Protein AF-A0A959CNQ4-F1 (afdb_monomer_lite)

Radius of gyration: 30.73 Å; chains: 1; bounding box: 37×110×76 Å

Secondary structure (DSSP, 8-state):
--------------PPP-GGGSSSSSS------PPP------SEEEEEE--HHHH--TTSTT---TTSTTSTTTIIIIIHHHT-TTTBSTTSSBSSEEEEEE-----STHHHHHTT-SEEEEE--EEE-TTS-EEEEEESS-HHHHHHHHHHHHH-TT-EEEE-GGGGGGGTB---TTS-S---BSS---S-----TT-

Structure (mmCIF, N/CA/C/O backbone):
data_AF-A0A959CNQ4-F1
#
_entry.id   AF-A0A959CNQ4-F1
#
loop_
_atom_site.group_PDB
_atom_site.id
_atom_site.type_symbol
_atom_site.label_atom_id
_atom_site.label_alt_id
_atom_site.label_comp_id
_atom_site.label_asym_id
_atom_site.label_entity_id
_atom_site.label_seq_id
_atom_site.pdbx_PDB_ins_code
_atom_site.Cartn_x
_atom_site.Cartn_y
_atom_site.Cartn_z
_atom_site.occupancy
_atom_site.B_iso_or_equiv
_atom_site.auth_seq_id
_atom_site.auth_comp_id
_atom_site.auth_asym_id
_atom_site.auth_atom_id
_atom_site.pdbx_PDB_model_num
ATOM 1 N N . MET A 1 1 ? -17.912 -94.794 51.802 1.00 40.19 1 MET A N 1
ATOM 2 C CA . MET A 1 1 ? -16.467 -95.048 51.975 1.00 40.19 1 MET A CA 1
ATOM 3 C C . MET A 1 1 ? -15.7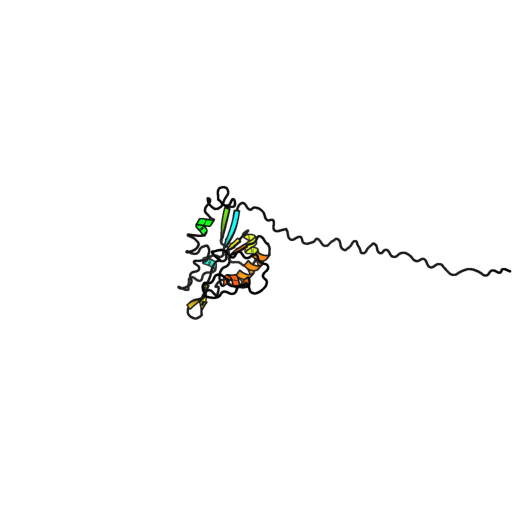36 -93.752 51.674 1.00 40.19 1 MET A C 1
ATOM 5 O O . MET A 1 1 ? -15.826 -93.280 50.552 1.00 40.19 1 MET A O 1
ATOM 9 N N . VAL A 1 2 ? -15.115 -93.155 52.691 1.00 47.69 2 VAL A N 1
ATOM 10 C CA . VAL A 1 2 ? -14.115 -92.071 52.580 1.00 47.69 2 VAL A CA 1
ATOM 11 C C . VAL A 1 2 ? -12.745 -92.750 52.752 1.00 47.69 2 VAL A C 1
ATOM 13 O O . VAL A 1 2 ? -12.687 -93.748 53.476 1.00 47.69 2 VAL A O 1
ATOM 16 N N . PRO A 1 3 ? -11.703 -92.345 52.006 1.00 50.47 3 PRO A N 1
ATOM 17 C CA . PRO A 1 3 ? -10.673 -91.456 52.575 1.00 50.47 3 PRO A CA 1
ATOM 18 C C . PRO A 1 3 ? -10.250 -90.354 51.574 1.00 50.47 3 PRO A C 1
ATOM 20 O O . PRO A 1 3 ? -10.238 -90.575 50.369 1.00 50.47 3 PRO A O 1
ATOM 23 N N . GLU A 1 4 ? -10.098 -89.084 51.954 1.00 47.84 4 GLU A N 1
ATOM 24 C CA . GLU A 1 4 ? -9.004 -88.476 52.741 1.00 47.84 4 GLU A CA 1
ATOM 25 C C . GLU A 1 4 ? -7.592 -88.667 52.154 1.00 47.84 4 GLU A C 1
ATOM 27 O O . GLU A 1 4 ? -6.973 -89.714 52.303 1.00 47.84 4 GLU A O 1
ATOM 32 N N . SER A 1 5 ? -7.083 -87.603 51.520 1.00 53.62 5 SER A N 1
ATOM 33 C CA . SER A 1 5 ? -5.658 -87.280 51.326 1.00 53.62 5 SER A CA 1
ATOM 34 C C . SER A 1 5 ? -5.586 -85.874 50.696 1.00 53.62 5 SER A C 1
ATOM 36 O O . SER A 1 5 ? -5.906 -85.683 49.528 1.00 53.62 5 SER A O 1
ATOM 38 N N . LEU A 1 6 ? -5.534 -84.827 51.524 1.00 42.75 6 LEU A N 1
ATOM 39 C CA . LEU A 1 6 ? -4.313 -84.084 51.882 1.00 42.75 6 LEU A CA 1
ATOM 40 C C . LEU A 1 6 ? -3.838 -83.084 50.809 1.00 42.75 6 LEU A C 1
ATOM 42 O O . LEU A 1 6 ? -2.954 -83.336 50.004 1.00 42.75 6 LEU A O 1
ATOM 46 N N . SER A 1 7 ? -4.458 -81.905 50.882 1.00 47.03 7 SER A N 1
ATOM 47 C CA . SER A 1 7 ? -3.840 -80.589 51.082 1.00 47.03 7 SER A CA 1
ATOM 48 C C . SER A 1 7 ? -2.463 -80.266 50.480 1.00 47.03 7 SER A C 1
ATOM 50 O O . SER A 1 7 ? -1.459 -80.897 50.796 1.00 47.03 7 SER A O 1
ATOM 52 N N . ARG A 1 8 ? -2.443 -79.048 49.909 1.00 45.59 8 ARG A N 1
ATOM 53 C CA . ARG A 1 8 ? -1.332 -78.092 49.701 1.00 45.59 8 ARG A CA 1
ATOM 54 C C . ARG A 1 8 ? -0.776 -78.090 48.282 1.00 45.59 8 ARG A C 1
ATOM 56 O O . ARG A 1 8 ? 0.025 -78.937 47.942 1.00 45.59 8 ARG A O 1
ATOM 63 N N . PHE A 1 9 ? -1.114 -77.055 47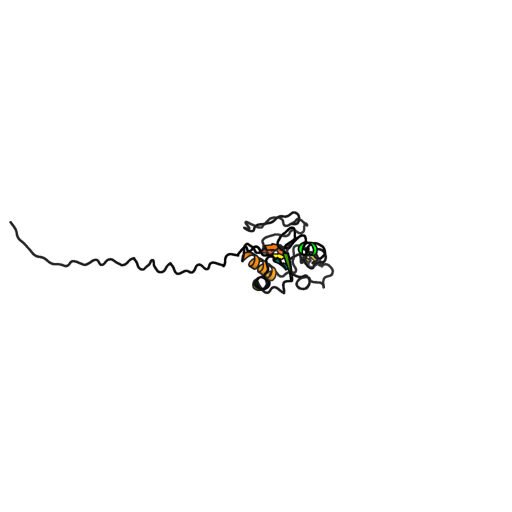.514 1.00 44.97 9 PHE A N 1
ATOM 64 C CA . PHE A 1 9 ? -0.117 -76.090 47.035 1.00 44.97 9 PHE A CA 1
ATOM 65 C C . PHE A 1 9 ? -0.815 -74.805 46.551 1.00 44.97 9 PHE A C 1
ATOM 67 O O . PHE A 1 9 ? -1.350 -74.724 45.455 1.00 44.97 9 PHE A O 1
ATOM 74 N N . LEU A 1 10 ? -0.806 -73.825 47.458 1.00 51.62 10 LEU A N 1
ATOM 75 C CA . LEU A 1 10 ? -0.618 -72.389 47.236 1.00 51.62 10 LEU A CA 1
ATOM 76 C C . LEU A 1 10 ? -1.510 -71.667 46.211 1.00 51.62 10 LEU A C 1
ATOM 78 O O . LEU A 1 10 ? -1.267 -71.647 45.007 1.00 51.62 10 LEU A O 1
ATOM 82 N N . ALA A 1 11 ? -2.458 -70.920 46.781 1.00 48.69 11 ALA A N 1
ATOM 83 C CA . ALA A 1 11 ? -3.008 -69.698 46.221 1.00 48.69 11 ALA A CA 1
ATOM 84 C C . ALA A 1 11 ? -1.880 -68.760 45.753 1.00 48.69 11 ALA A C 1
ATOM 86 O O . ALA A 1 11 ? -0.985 -68.409 46.522 1.00 48.69 11 ALA A O 1
ATOM 87 N N . LYS A 1 12 ? -1.934 -68.355 44.482 1.00 44.31 12 LYS A N 1
ATOM 88 C CA . LYS A 1 12 ? -1.129 -67.263 43.937 1.00 44.31 12 LYS A CA 1
ATOM 89 C C . LYS A 1 12 ? -2.039 -66.054 43.778 1.00 44.31 12 LYS A C 1
ATOM 91 O O . LYS A 1 12 ? -2.824 -65.982 42.833 1.00 44.31 12 LYS A O 1
ATOM 96 N N . ASP A 1 13 ? -1.926 -65.141 44.735 1.00 49.28 13 ASP A N 1
ATOM 97 C CA . ASP A 1 13 ? -2.584 -63.839 44.754 1.00 49.28 13 ASP A CA 1
ATOM 98 C C . ASP A 1 13 ? -2.361 -63.089 43.434 1.00 49.28 13 ASP A C 1
ATOM 100 O O . ASP A 1 13 ? -1.237 -62.725 43.075 1.00 49.28 13 ASP A O 1
ATOM 104 N N . ARG A 1 14 ? -3.449 -62.832 42.703 1.00 54.34 14 ARG A N 1
ATOM 105 C CA . ARG A 1 14 ? -3.466 -61.856 41.610 1.00 54.34 14 ARG A CA 1
ATOM 106 C C . ARG A 1 14 ? -3.680 -60.477 42.225 1.00 54.34 14 ARG A C 1
ATOM 108 O O . ARG A 1 14 ? -4.802 -60.121 42.571 1.00 54.34 14 ARG A O 1
ATOM 115 N N . LYS A 1 15 ? -2.606 -59.697 42.355 1.00 53.94 15 LYS A N 1
ATOM 116 C CA . LYS A 1 15 ? -2.714 -58.262 42.651 1.00 53.94 15 LYS A CA 1
ATOM 117 C C . LYS A 1 15 ? -3.334 -57.542 41.442 1.00 53.94 15 LYS A C 1
ATOM 119 O O . LYS A 1 15 ? -2.872 -57.783 40.324 1.00 53.94 15 LYS A O 1
ATOM 124 N N . PRO A 1 16 ? -4.339 -56.669 41.626 1.00 52.34 16 PRO A N 1
ATOM 125 C CA . PRO A 1 16 ? -4.818 -55.810 40.553 1.00 52.34 16 PRO A CA 1
ATOM 126 C C . PRO A 1 16 ? -3.735 -54.784 40.197 1.00 52.34 16 PRO A C 1
ATOM 128 O O . PRO A 1 16 ? -3.200 -54.088 41.059 1.00 52.34 16 PRO A O 1
ATOM 131 N N . PHE A 1 17 ? -3.392 -54.729 38.912 1.00 52.84 17 PHE A N 1
ATOM 132 C CA . PHE A 1 17 ? -2.542 -53.701 38.319 1.00 52.84 17 PHE A CA 1
ATOM 133 C C . PHE A 1 17 ? -3.260 -52.340 38.419 1.00 52.84 17 PHE A C 1
ATOM 135 O O . PHE A 1 17 ? -4.424 -52.258 38.019 1.00 52.84 17 PHE A O 1
ATOM 142 N N . PRO A 1 18 ? -2.621 -51.267 38.917 1.00 48.91 18 PRO A N 1
ATOM 143 C CA . PRO A 1 18 ? -3.239 -49.950 38.950 1.00 48.91 18 PRO A CA 1
ATOM 144 C C . PRO A 1 18 ? -3.170 -49.337 37.546 1.00 48.91 18 PRO A C 1
ATOM 146 O O . PRO A 1 18 ? -2.177 -48.727 37.164 1.00 48.91 18 PRO A O 1
ATOM 149 N N . PHE A 1 19 ? -4.236 -49.500 36.762 1.00 49.91 19 PHE A N 1
ATOM 150 C CA . PHE A 1 19 ? -4.387 -48.858 35.447 1.00 49.91 19 PHE A CA 1
ATOM 151 C C . PHE A 1 19 ? -4.742 -47.357 35.554 1.00 49.91 19 PHE A C 1
ATOM 153 O O . PHE A 1 19 ? -4.954 -46.677 34.556 1.00 49.91 19 PHE A O 1
ATOM 160 N N . THR A 1 20 ? -4.796 -46.816 36.773 1.00 52.53 20 THR A N 1
ATOM 161 C CA . THR A 1 20 ? -5.335 -45.482 37.080 1.00 52.53 20 THR A CA 1
ATOM 162 C C . THR A 1 20 ? -4.289 -44.358 37.094 1.00 52.53 20 THR A C 1
ATOM 164 O O . THR A 1 20 ? -4.623 -43.239 37.462 1.00 52.53 20 THR A O 1
ATOM 167 N N . LEU A 1 21 ? -3.030 -44.618 36.711 1.00 49.06 21 LEU A N 1
ATOM 168 C CA . LEU A 1 21 ? -1.958 -43.602 36.734 1.00 49.06 21 LEU A CA 1
ATOM 169 C C . LEU A 1 21 ? -1.541 -43.084 35.342 1.00 49.06 21 LEU A C 1
ATOM 171 O O . LEU A 1 21 ? -0.749 -42.152 35.258 1.00 49.06 21 LEU A O 1
ATOM 175 N N . LEU A 1 22 ? -2.081 -43.629 34.245 1.00 48.09 22 LEU A N 1
ATOM 176 C CA . LEU A 1 22 ? -1.745 -43.166 32.886 1.00 48.09 22 LEU A CA 1
ATOM 177 C C . LEU A 1 22 ? -2.682 -42.056 32.359 1.00 48.09 22 LEU A C 1
ATOM 179 O O . LEU A 1 22 ? -2.408 -41.460 31.326 1.00 48.09 22 LEU A O 1
ATOM 183 N N . LEU A 1 23 ? -3.769 -41.745 33.074 1.00 49.47 23 LEU A N 1
ATOM 184 C CA . LEU A 1 23 ? -4.758 -40.726 32.682 1.00 49.47 23 LEU A CA 1
ATOM 185 C C . LEU A 1 23 ? -4.478 -39.322 33.250 1.00 49.47 23 LEU A C 1
ATOM 187 O O . LEU A 1 23 ? -5.170 -38.376 32.897 1.00 49.47 23 LEU A O 1
ATOM 191 N N . LEU A 1 24 ? -3.453 -39.166 34.095 1.00 49.78 24 LEU A N 1
ATOM 192 C CA . LEU A 1 24 ? -3.117 -37.891 34.750 1.00 49.78 24 LEU A CA 1
ATOM 193 C C . LEU A 1 24 ? -1.992 -37.096 34.063 1.00 49.78 24 LEU A C 1
ATOM 195 O O . LEU A 1 24 ? -1.686 -35.992 34.497 1.00 49.78 24 LEU A O 1
ATOM 199 N N . LEU A 1 25 ? -1.398 -37.615 32.983 1.00 49.47 25 LEU A N 1
ATOM 200 C CA . LEU A 1 25 ? -0.285 -36.964 32.268 1.00 49.47 25 LEU A CA 1
ATOM 201 C C . LEU A 1 25 ? -0.669 -36.331 30.920 1.00 49.47 25 LEU A C 1
ATOM 203 O O . LEU A 1 25 ? 0.175 -35.709 30.288 1.00 49.47 25 LEU A O 1
ATOM 207 N N . ALA A 1 26 ? -1.934 -36.426 30.498 1.00 50.03 26 ALA A N 1
ATOM 208 C CA . ALA A 1 26 ? -2.417 -35.801 29.260 1.00 50.03 26 ALA A CA 1
ATOM 209 C C . ALA A 1 26 ? -3.036 -34.399 29.461 1.00 50.03 26 ALA A C 1
ATOM 211 O O . ALA A 1 26 ? -3.458 -33.776 28.494 1.00 50.03 26 ALA A O 1
ATOM 212 N N . ALA A 1 27 ? -3.094 -33.888 30.698 1.00 51.44 27 ALA A N 1
ATOM 213 C CA . ALA A 1 27 ? -3.789 -32.638 31.035 1.00 51.44 27 ALA A CA 1
ATOM 214 C C . ALA A 1 27 ? -2.875 -31.397 31.133 1.00 51.44 27 ALA A C 1
ATOM 216 O O . ALA A 1 27 ? -3.316 -30.355 31.605 1.00 51.44 27 ALA A O 1
ATOM 217 N N . ALA A 1 28 ? -1.609 -31.495 30.717 1.00 49.00 28 ALA A N 1
ATOM 218 C CA . ALA A 1 28 ? -0.630 -30.413 30.854 1.00 49.00 28 ALA A CA 1
ATOM 219 C C . ALA A 1 28 ? -0.008 -29.985 29.517 1.00 49.00 28 ALA A C 1
ATOM 221 O O . ALA A 1 28 ? 1.144 -29.564 29.477 1.00 49.00 28 ALA A O 1
ATOM 222 N N . PHE A 1 29 ? -0.767 -30.067 28.424 1.00 54.81 29 PHE A N 1
ATOM 223 C CA . PHE A 1 29 ? -0.500 -29.182 27.299 1.00 54.81 29 PHE A CA 1
ATOM 224 C C . PHE A 1 29 ? -1.258 -27.889 27.591 1.00 54.81 29 PHE A C 1
ATOM 226 O O . PHE A 1 29 ? -2.485 -27.890 27.461 1.00 54.81 29 PHE A O 1
ATOM 233 N N . PRO A 1 30 ? -0.598 -26.796 28.024 1.00 45.31 30 PRO A N 1
ATOM 234 C CA . PRO A 1 30 ? -1.186 -25.497 27.779 1.00 45.31 30 PRO A CA 1
ATOM 235 C C . PRO A 1 30 ? -1.354 -25.442 26.264 1.00 45.31 30 PRO A C 1
ATOM 237 O O . PRO A 1 30 ? -0.374 -25.417 25.520 1.00 45.31 30 PRO A O 1
ATOM 240 N N . GLY A 1 31 ? -2.602 -25.534 25.805 1.00 44.25 31 GLY A N 1
ATOM 241 C CA . GLY A 1 31 ? -2.924 -25.071 24.473 1.00 44.25 31 GLY A CA 1
ATOM 242 C C . GLY A 1 31 ? -2.335 -23.675 24.400 1.00 44.25 31 GLY A C 1
ATOM 243 O O . GLY A 1 31 ? -2.671 -22.824 25.224 1.00 44.25 31 GLY A O 1
ATOM 244 N N . MET A 1 32 ? -1.386 -23.480 23.491 1.00 41.59 32 MET A N 1
ATOM 245 C CA . MET A 1 32 ? -1.032 -22.149 23.043 1.00 41.59 32 MET A CA 1
ATOM 246 C C . MET A 1 32 ? -2.310 -21.611 22.406 1.00 41.59 32 MET A C 1
ATOM 248 O O . MET A 1 32 ? -2.550 -21.799 21.219 1.00 41.59 32 MET A O 1
ATOM 252 N N . SER A 1 33 ? -3.196 -21.050 23.228 1.00 41.00 33 SER A N 1
ATOM 253 C CA . SER A 1 33 ? -4.176 -20.103 22.747 1.00 41.00 33 SER A CA 1
ATOM 254 C C . SER A 1 33 ? -3.316 -18.975 22.213 1.00 41.00 33 SER A C 1
ATOM 256 O O . SER A 1 33 ? -2.746 -18.218 22.995 1.00 41.00 33 SER A O 1
ATOM 258 N N . GLN A 1 34 ? -3.149 -18.924 20.892 1.00 42.59 34 GLN A N 1
ATOM 259 C CA . GLN A 1 34 ? -2.890 -17.651 20.235 1.00 42.59 34 GLN A CA 1
ATOM 260 C C . GLN A 1 34 ? -3.914 -16.686 20.839 1.00 42.59 34 GLN A C 1
ATOM 262 O O . GLN A 1 34 ? -5.080 -17.074 21.006 1.00 42.59 34 GLN A O 1
ATOM 267 N N . GLU A 1 35 ? -3.467 -15.526 21.329 1.00 50.16 35 GLU A N 1
ATOM 268 C CA . GLU A 1 35 ? -4.425 -14.525 21.784 1.00 50.16 35 GLU A CA 1
ATOM 269 C C . GLU A 1 35 ? -5.426 -14.346 20.644 1.00 50.16 35 GLU A C 1
ATOM 271 O O . GLU A 1 35 ? -4.996 -14.152 19.503 1.00 50.16 35 GLU A O 1
ATOM 276 N N . PRO A 1 36 ? -6.732 -14.552 20.893 1.00 54.88 36 PRO A N 1
ATOM 277 C CA . PRO A 1 36 ? -7.709 -14.357 19.847 1.00 54.88 36 PRO A CA 1
ATOM 278 C C . PRO A 1 36 ? -7.531 -12.918 19.401 1.00 54.88 36 PRO A C 1
ATOM 280 O O . PRO A 1 36 ? -7.615 -12.027 20.241 1.00 54.88 36 PRO A O 1
ATOM 283 N N . CYS A 1 37 ? -7.224 -12.737 18.118 1.00 58.06 37 CYS A N 1
ATOM 284 C CA . CYS A 1 37 ? -7.328 -11.482 17.395 1.00 58.06 37 CYS A CA 1
ATOM 285 C C . CYS A 1 37 ? -8.541 -10.716 17.899 1.00 58.06 37 CYS A C 1
ATOM 287 O O . CYS A 1 37 ? -9.675 -11.016 17.518 1.00 58.06 37 CYS A O 1
ATOM 289 N N . ASP A 1 38 ? -8.320 -9.832 18.865 1.00 50.72 38 ASP A N 1
ATOM 290 C CA . ASP A 1 38 ? -9.412 -9.204 19.573 1.00 50.72 38 ASP A CA 1
ATOM 291 C C . ASP A 1 38 ? -9.946 -8.177 18.590 1.00 50.72 38 ASP A C 1
ATOM 293 O O . ASP A 1 38 ? -9.294 -7.168 18.324 1.00 50.72 38 ASP A O 1
ATOM 297 N N . CYS A 1 39 ? -11.086 -8.485 17.968 1.00 50.69 39 CYS A N 1
ATOM 298 C CA . CYS A 1 39 ? -11.800 -7.583 17.075 1.00 50.69 39 CYS A CA 1
ATOM 299 C C . CYS A 1 39 ? -12.341 -6.412 17.904 1.00 50.69 39 CYS A C 1
ATOM 301 O O . CYS A 1 39 ? -13.548 -6.273 18.128 1.00 50.69 39 CYS A O 1
ATOM 303 N N . GLN A 1 40 ? -11.443 -5.583 18.423 1.00 55.75 40 GLN A N 1
ATOM 304 C CA . GLN A 1 40 ? -11.793 -4.377 19.129 1.00 55.75 40 GLN A CA 1
ATOM 305 C C . GLN A 1 40 ? -12.383 -3.421 18.101 1.00 55.75 40 GLN A C 1
ATOM 307 O O . GLN A 1 40 ? -11.855 -3.239 17.005 1.00 55.75 40 GLN A O 1
ATOM 312 N N . ARG A 1 41 ? -13.505 -2.786 18.452 1.00 59.47 41 ARG A N 1
ATOM 313 C CA . ARG A 1 41 ? -13.941 -1.589 17.731 1.00 59.47 41 ARG A CA 1
ATOM 314 C C . ARG A 1 41 ? -12.915 -0.503 18.013 1.00 59.47 41 ARG A C 1
ATOM 316 O O . ARG A 1 41 ? -13.063 0.244 18.976 1.00 59.47 41 ARG A O 1
ATOM 323 N N . GLN A 1 42 ? -11.868 -0.459 17.206 1.00 65.12 42 GLN A N 1
ATOM 324 C CA . GLN A 1 42 ? -10.880 0.596 17.275 1.00 65.12 42 GLN A CA 1
ATOM 325 C C . GLN A 1 42 ? -11.560 1.923 16.937 1.00 65.12 42 GLN A C 1
ATOM 327 O O . GLN A 1 42 ? -12.284 2.050 15.946 1.00 65.12 42 GLN A O 1
ATOM 332 N N . GLU A 1 43 ? -11.334 2.924 17.784 1.00 82.50 43 GLU A N 1
ATOM 333 C CA . GLU A 1 43 ? -11.769 4.294 17.506 1.00 82.50 43 GLU A CA 1
ATOM 334 C C . GLU A 1 43 ? -10.969 4.908 16.348 1.00 82.50 43 GLU A C 1
ATOM 336 O O . GLU A 1 43 ? -11.433 5.862 15.722 1.00 82.50 43 GLU A O 1
ATOM 341 N N . VAL A 1 44 ? -9.787 4.355 16.045 1.00 90.31 44 VAL A N 1
ATOM 342 C CA . VAL A 1 44 ? -8.891 4.779 14.966 1.00 90.31 44 VAL A CA 1
ATOM 343 C C . VAL A 1 44 ? -8.307 3.551 14.276 1.00 90.31 44 VAL A C 1
ATOM 345 O O . VAL A 1 44 ? -7.731 2.707 14.946 1.00 90.31 44 VAL A O 1
ATOM 348 N N . ILE A 1 45 ? -8.427 3.496 12.952 1.00 92.38 45 ILE A N 1
ATOM 349 C CA . ILE A 1 45 ? -7.792 2.493 12.094 1.00 92.38 45 ILE A CA 1
ATOM 350 C C . ILE A 1 45 ? -6.430 3.026 11.647 1.00 92.38 45 ILE A C 1
ATOM 352 O O . ILE A 1 45 ? -6.344 4.101 11.046 1.00 92.38 45 ILE A O 1
ATOM 356 N N . ASN A 1 46 ? -5.374 2.264 11.893 1.00 95.25 46 ASN A N 1
ATOM 357 C CA . ASN A 1 46 ? -4.017 2.535 11.454 1.00 95.25 46 ASN A CA 1
ATOM 358 C C . ASN A 1 46 ? -3.771 1.920 10.072 1.00 95.25 46 ASN A C 1
ATOM 360 O O . ASN A 1 46 ? -3.491 0.729 9.927 1.00 95.25 46 ASN A O 1
ATOM 364 N N . LEU A 1 47 ? -3.847 2.760 9.042 1.00 96.94 47 LEU A N 1
ATOM 365 C CA . LEU A 1 47 ? -3.493 2.400 7.675 1.00 96.94 47 LEU A CA 1
ATOM 366 C C . LEU A 1 47 ? -2.009 2.698 7.453 1.00 96.94 47 LEU A C 1
ATOM 368 O O . LEU A 1 47 ? -1.583 3.840 7.257 1.00 96.94 47 LEU A O 1
ATOM 372 N N . CYS A 1 48 ? -1.218 1.642 7.506 1.00 98.12 48 CYS A N 1
ATOM 373 C CA . CYS A 1 48 ? 0.196 1.650 7.203 1.00 98.12 48 CYS A CA 1
ATOM 374 C C . CYS A 1 48 ? 0.435 1.562 5.693 1.00 98.12 48 CYS A C 1
ATOM 376 O O . CYS A 1 48 ? -0.309 0.874 5.003 1.00 98.12 48 CYS A O 1
ATOM 378 N N . TYR A 1 49 ? 1.463 2.219 5.155 1.00 97.56 49 TYR A N 1
ATOM 379 C CA . TYR A 1 49 ? 1.733 2.171 3.712 1.00 97.56 49 TYR A CA 1
ATOM 380 C C . TYR A 1 49 ? 3.219 2.139 3.355 1.00 97.56 49 TYR A C 1
ATOM 382 O O . TYR A 1 49 ? 4.052 2.700 4.076 1.00 97.56 49 TYR A O 1
ATOM 390 N N . LEU A 1 50 ? 3.542 1.502 2.224 1.00 96.56 50 LEU A N 1
ATOM 391 C CA . LEU A 1 50 ? 4.859 1.617 1.598 1.00 96.56 50 LEU A CA 1
ATOM 392 C C . LEU A 1 50 ? 4.966 2.976 0.902 1.00 96.56 50 LEU A C 1
ATOM 394 O O . LEU A 1 50 ? 4.074 3.379 0.162 1.00 96.56 50 LEU A O 1
ATOM 398 N N . SER A 1 51 ? 6.061 3.685 1.156 1.00 94.06 51 SER A N 1
ATOM 399 C CA . SER A 1 51 ? 6.276 5.034 0.630 1.00 94.06 51 SER A CA 1
ATOM 400 C C . SER A 1 51 ? 7.072 5.027 -0.664 1.00 94.06 51 SER A C 1
ATOM 402 O O . SER A 1 51 ? 8.040 4.270 -0.784 1.00 94.06 51 SER A O 1
ATOM 404 N N . ILE A 1 52 ? 6.729 5.945 -1.571 1.00 92.31 52 ILE A N 1
ATOM 405 C CA . ILE A 1 52 ? 7.507 6.199 -2.790 1.00 92.31 52 ILE A CA 1
ATOM 406 C C . ILE A 1 52 ? 8.986 6.482 -2.501 1.00 92.31 52 ILE A C 1
ATOM 408 O O . ILE A 1 52 ? 9.835 5.980 -3.221 1.00 92.31 52 ILE A O 1
ATOM 412 N N . GLU A 1 53 ? 9.316 7.165 -1.400 1.00 90.75 53 GLU A N 1
ATOM 413 C CA . GLU A 1 53 ? 10.711 7.494 -1.043 1.00 90.75 53 GLU A CA 1
ATOM 414 C C . GLU A 1 53 ? 11.580 6.243 -0.831 1.00 90.75 53 GLU A C 1
ATOM 416 O O . GLU A 1 53 ? 12.788 6.275 -1.040 1.00 90.75 53 GLU A O 1
ATOM 421 N N . ASN A 1 54 ? 10.974 5.140 -0.385 1.00 90.38 54 ASN A N 1
ATOM 422 C CA . ASN A 1 54 ? 11.709 3.932 -0.014 1.00 90.38 54 ASN A CA 1
ATOM 423 C C . ASN A 1 54 ? 11.777 2.899 -1.145 1.00 90.38 54 ASN A C 1
ATOM 425 O O . ASN A 1 54 ? 12.667 2.051 -1.129 1.00 90.38 54 ASN A O 1
ATOM 429 N N . TYR A 1 55 ? 10.808 2.918 -2.064 1.00 89.81 55 TYR A N 1
ATOM 430 C CA . TYR A 1 55 ? 10.579 1.817 -3.007 1.00 89.81 55 TYR A CA 1
ATOM 431 C C . TYR A 1 55 ? 10.322 2.269 -4.450 1.00 89.81 55 TYR A C 1
ATOM 433 O O . TYR A 1 55 ? 10.146 1.419 -5.320 1.00 89.81 55 TYR A O 1
ATOM 441 N N . CYS A 1 56 ? 10.297 3.576 -4.719 1.00 87.81 56 CYS A N 1
ATOM 442 C CA . CYS A 1 56 ? 10.254 4.100 -6.078 1.00 87.81 56 CYS A CA 1
ATOM 443 C C . CYS A 1 56 ? 11.665 4.481 -6.534 1.00 87.81 56 CYS A C 1
ATOM 445 O O . CYS A 1 56 ? 12.389 5.165 -5.812 1.00 87.81 56 CYS A O 1
ATOM 447 N N . ASP A 1 57 ? 12.051 4.049 -7.732 1.00 75.12 57 ASP A N 1
ATOM 448 C CA . ASP A 1 57 ? 13.300 4.470 -8.363 1.00 75.12 57 ASP A CA 1
ATOM 449 C C . ASP A 1 57 ? 13.063 5.765 -9.161 1.00 75.12 57 ASP A C 1
ATOM 451 O O . ASP A 1 57 ? 12.512 5.740 -10.264 1.00 75.12 57 ASP A O 1
ATOM 455 N N . GLU A 1 58 ? 13.439 6.910 -8.580 1.00 65.81 58 GLU A N 1
ATOM 456 C CA . GLU A 1 58 ? 13.298 8.230 -9.216 1.00 65.81 58 GLU A CA 1
ATOM 457 C C . GLU A 1 58 ? 14.318 8.477 -10.344 1.00 65.81 58 GLU A C 1
ATOM 459 O O . GLU A 1 58 ? 14.128 9.391 -11.152 1.00 65.81 58 GLU A O 1
ATOM 464 N N . ASP A 1 59 ? 15.386 7.673 -10.445 1.00 61.66 59 ASP A N 1
ATOM 465 C CA . ASP A 1 59 ? 16.446 7.872 -11.447 1.00 61.66 59 ASP A CA 1
ATOM 466 C C . ASP A 1 59 ? 16.008 7.454 -12.860 1.00 61.66 59 ASP A C 1
ATOM 468 O O . ASP A 1 59 ? 16.693 7.706 -13.861 1.00 61.66 59 ASP A O 1
ATOM 472 N N . LEU A 1 60 ? 14.832 6.847 -12.971 1.00 59.34 60 LEU A N 1
ATOM 473 C CA . LEU A 1 60 ? 14.297 6.319 -14.205 1.00 59.34 60 LEU A CA 1
ATOM 474 C C . LEU A 1 60 ? 13.027 7.103 -14.573 1.00 59.34 60 LEU A C 1
ATOM 476 O O . LEU A 1 60 ? 11.935 6.868 -14.066 1.00 59.34 60 LEU A O 1
ATOM 480 N N . LEU A 1 61 ? 13.206 8.050 -15.503 1.00 51.75 61 LEU A N 1
ATOM 481 C CA . LEU A 1 61 ? 12.264 9.079 -15.996 1.00 51.75 61 LEU A CA 1
ATOM 482 C C . LEU A 1 61 ? 10.874 8.589 -16.476 1.00 51.75 61 LEU A C 1
ATOM 484 O O . LEU A 1 61 ? 10.087 9.387 -16.988 1.00 51.75 61 LEU A O 1
ATOM 488 N N . THR A 1 62 ? 10.580 7.296 -16.374 1.00 56.38 62 THR A N 1
ATOM 489 C CA . THR A 1 62 ? 9.367 6.632 -16.863 1.00 56.38 62 THR A CA 1
ATOM 490 C C . THR A 1 62 ? 8.573 5.900 -15.780 1.00 56.38 62 THR A C 1
ATOM 492 O O . THR A 1 62 ? 7.456 5.468 -16.077 1.00 56.38 62 THR A O 1
ATOM 495 N N . PHE A 1 63 ? 9.071 5.784 -14.541 1.00 64.06 63 PHE A N 1
ATOM 496 C CA . PHE A 1 63 ? 8.296 5.164 -13.463 1.00 64.06 63 PHE A CA 1
ATOM 497 C C . PHE A 1 63 ? 7.574 6.180 -12.632 1.00 64.06 63 PHE A C 1
ATOM 499 O O . PHE A 1 63 ? 8.140 7.128 -12.102 1.00 64.06 63 PHE A O 1
ATOM 506 N N . ASN A 1 64 ? 6.287 5.936 -12.505 1.00 73.75 64 ASN A N 1
ATOM 507 C CA . ASN A 1 64 ? 5.402 6.799 -11.786 1.00 73.75 64 ASN A CA 1
ATOM 508 C C . ASN A 1 64 ? 4.695 5.932 -10.740 1.00 73.75 64 ASN A C 1
ATOM 510 O O . ASN A 1 64 ? 3.632 5.370 -10.990 1.00 73.75 64 ASN A O 1
ATOM 514 N N . CYS A 1 65 ? 5.282 5.833 -9.542 1.00 88.06 65 CYS A N 1
ATOM 515 C CA . CYS A 1 65 ? 4.654 5.214 -8.362 1.00 88.06 65 CYS A CA 1
ATOM 516 C C . CYS A 1 65 ? 3.500 6.082 -7.810 1.00 88.06 65 CYS A C 1
ATOM 518 O O . CYS A 1 65 ? 3.266 6.188 -6.611 1.00 88.06 65 CYS A O 1
ATOM 520 N N . GLU A 1 66 ? 2.774 6.756 -8.703 1.00 87.88 66 GLU A N 1
ATOM 521 C CA . GLU A 1 66 ? 1.760 7.772 -8.419 1.00 87.88 66 GLU A CA 1
ATOM 522 C C . GLU A 1 66 ? 0.503 7.172 -7.778 1.00 87.88 66 GLU A C 1
ATOM 524 O O . GLU A 1 66 ? -0.289 7.897 -7.171 1.00 87.88 66 GLU A O 1
ATOM 529 N N . TYR A 1 67 ? 0.334 5.851 -7.912 1.00 88.81 67 TYR A N 1
ATOM 530 C CA . TYR A 1 67 ? -0.728 5.064 -7.289 1.00 88.81 67 TYR A CA 1
ATOM 531 C C . TYR A 1 67 ? -0.348 4.497 -5.908 1.00 88.81 67 TYR A C 1
ATOM 533 O O . TYR A 1 67 ? -1.166 3.826 -5.279 1.00 88.81 67 TYR A O 1
ATOM 541 N N . SER A 1 68 ? 0.847 4.799 -5.393 1.00 91.81 68 SER A N 1
ATOM 542 C CA . SER A 1 68 ? 1.158 4.645 -3.966 1.00 91.81 68 SER A CA 1
ATOM 543 C C . SER A 1 68 ? 0.450 5.723 -3.145 1.00 91.81 68 SER A C 1
ATOM 545 O O . SER A 1 68 ? 0.052 6.756 -3.681 1.00 91.81 68 SER A O 1
ATOM 547 N N . LEU A 1 69 ? 0.249 5.494 -1.844 1.00 94.00 69 LEU A N 1
ATOM 548 C CA . LEU A 1 69 ? -0.618 6.356 -1.027 1.00 94.00 69 LEU A CA 1
ATOM 549 C C . LEU A 1 69 ? -0.103 7.805 -0.920 1.00 94.00 69 LEU A C 1
ATOM 551 O O . LEU A 1 69 ? -0.897 8.741 -0.854 1.00 94.00 69 LEU A O 1
ATOM 555 N N . ASP A 1 70 ? 1.217 7.980 -0.937 1.00 94.12 70 ASP A N 1
ATOM 556 C CA . ASP A 1 70 ? 1.924 9.263 -0.993 1.00 94.12 70 ASP A CA 1
ATOM 557 C C . ASP A 1 70 ? 2.282 9.712 -2.424 1.00 94.12 70 ASP A C 1
ATOM 559 O O . ASP A 1 70 ? 2.943 10.735 -2.600 1.00 94.12 70 ASP A O 1
ATOM 563 N N . GLY A 1 71 ? 1.809 8.989 -3.441 1.00 91.31 71 GLY A N 1
ATOM 564 C CA . GLY A 1 71 ? 1.908 9.354 -4.851 1.00 91.31 71 GLY A CA 1
ATOM 565 C C . GLY A 1 71 ? 0.902 10.435 -5.258 1.00 91.31 71 GLY A C 1
ATOM 566 O O . GLY A 1 71 ? -0.127 10.655 -4.611 1.00 91.31 71 GLY A O 1
ATOM 567 N N . GLY A 1 72 ? 1.174 11.127 -6.362 1.00 88.69 72 GLY A N 1
ATOM 568 C CA . GLY A 1 72 ? 0.416 12.287 -6.828 1.00 88.69 72 GLY A CA 1
ATOM 569 C C . GLY A 1 72 ? -0.991 11.988 -7.348 1.00 88.69 72 GLY A C 1
ATOM 570 O O . GLY A 1 72 ? -1.782 12.925 -7.466 1.00 88.69 72 GLY A O 1
ATOM 571 N N . PHE A 1 73 ? -1.360 10.728 -7.607 1.00 87.81 73 PHE A N 1
ATOM 572 C CA . PHE A 1 73 ? -2.749 10.367 -7.930 1.00 87.81 73 PHE A CA 1
ATOM 573 C C . PHE A 1 73 ? -3.573 9.989 -6.695 1.00 87.81 73 PHE A C 1
ATOM 575 O O . PHE A 1 73 ? -4.768 10.292 -6.655 1.00 87.81 73 PHE A O 1
ATOM 582 N N . MET A 1 74 ? -2.966 9.381 -5.670 1.00 91.56 74 MET A N 1
ATOM 583 C CA . MET A 1 74 ? -3.692 8.987 -4.453 1.00 91.56 74 MET A CA 1
ATOM 584 C C . MET A 1 74 ? -3.723 10.080 -3.385 1.00 91.56 74 MET A C 1
ATOM 586 O O . MET A 1 74 ? -4.766 10.271 -2.751 1.00 91.56 74 MET A O 1
ATOM 590 N N . ALA A 1 75 ? -2.630 10.823 -3.196 1.00 92.88 75 ALA A N 1
ATOM 591 C CA . ALA A 1 75 ? -2.518 11.832 -2.145 1.00 92.88 75 ALA A CA 1
ATOM 592 C C . ALA A 1 75 ? -3.592 12.943 -2.232 1.00 92.88 75 ALA A C 1
ATOM 594 O O . ALA A 1 75 ? -4.290 13.166 -1.241 1.00 92.88 75 ALA A O 1
ATOM 595 N N . PRO A 1 76 ? -3.836 13.604 -3.383 1.00 89.69 76 PRO A N 1
ATOM 596 C CA . PRO A 1 76 ? -4.860 14.653 -3.473 1.00 89.69 76 PRO A CA 1
ATOM 597 C C . PRO A 1 76 ? -6.298 14.110 -3.578 1.00 89.69 76 PRO A C 1
ATOM 599 O O . PRO A 1 76 ? -7.235 14.877 -3.778 1.00 89.69 76 PRO A O 1
ATOM 602 N N . GLY A 1 77 ? -6.498 12.789 -3.516 1.00 88.50 77 GLY A N 1
ATOM 603 C CA . GLY A 1 77 ? -7.802 12.161 -3.717 1.00 88.50 77 GLY A CA 1
ATOM 604 C C . GLY A 1 77 ? -8.182 11.230 -2.576 1.00 88.50 77 GLY A C 1
ATOM 605 O O . GLY A 1 77 ? -9.027 11.554 -1.741 1.00 88.50 77 GLY A O 1
ATOM 606 N N . LEU A 1 78 ? -7.592 10.037 -2.569 1.00 90.88 78 LEU A N 1
ATOM 607 C CA . LEU A 1 78 ? -7.895 9.001 -1.587 1.00 90.88 78 LEU A CA 1
ATOM 608 C C . LEU A 1 78 ? -7.492 9.435 -0.173 1.00 90.88 78 LEU A C 1
ATOM 610 O O . LEU A 1 78 ? -8.309 9.331 0.740 1.00 90.88 78 LEU A O 1
ATOM 614 N N . VAL A 1 79 ? -6.283 9.973 0.006 1.00 94.62 79 VAL A N 1
ATOM 615 C CA . VAL A 1 79 ? -5.790 10.387 1.331 1.00 94.62 79 VAL A CA 1
ATOM 616 C C . VAL A 1 79 ? -6.660 11.487 1.935 1.00 94.62 79 VAL A C 1
ATOM 618 O O . VAL A 1 79 ? -7.077 11.365 3.085 1.00 94.62 79 VAL A O 1
ATOM 621 N N . GLU A 1 80 ? -7.022 12.514 1.164 1.00 92.62 80 GLU A N 1
ATOM 622 C CA . GLU A 1 80 ? -7.922 13.570 1.647 1.00 92.62 80 GLU A CA 1
ATOM 623 C C . GLU A 1 80 ? -9.292 13.024 2.065 1.00 92.62 80 GLU A C 1
ATOM 625 O O . GLU A 1 80 ? -9.857 13.459 3.069 1.00 92.62 80 GLU A O 1
ATOM 630 N N . LYS A 1 81 ? -9.831 12.042 1.329 1.00 92.06 81 LYS A N 1
ATOM 631 C CA . LYS A 1 81 ? -11.106 11.396 1.676 1.00 92.06 81 LYS A CA 1
ATOM 632 C C . LYS A 1 81 ? -11.016 10.581 2.960 1.00 92.06 81 LYS A C 1
ATOM 634 O O . LYS A 1 81 ? -11.959 10.647 3.751 1.00 92.06 81 LYS A O 1
ATOM 639 N N . LEU A 1 82 ? -9.928 9.830 3.145 1.00 93.88 82 LEU A N 1
ATOM 640 C CA . LEU A 1 82 ? -9.675 9.012 4.335 1.00 93.88 82 LEU A CA 1
ATOM 641 C C . LEU A 1 82 ? -9.468 9.878 5.583 1.00 93.88 82 LEU A C 1
ATOM 643 O O . LEU A 1 82 ? -9.977 9.553 6.650 1.00 93.88 82 LEU A O 1
ATOM 647 N N . LEU A 1 83 ? -8.778 11.011 5.442 1.00 94.44 83 LEU A N 1
ATOM 648 C CA . LEU A 1 83 ? -8.496 11.936 6.544 1.00 94.44 83 LEU A CA 1
ATOM 649 C C . LEU A 1 83 ? -9.618 12.956 6.799 1.00 94.44 83 LEU A C 1
ATOM 651 O O . LEU A 1 83 ? -9.515 13.793 7.700 1.00 94.44 83 LEU A O 1
ATOM 655 N N . ASN A 1 84 ? -10.703 12.909 6.026 1.00 93.12 84 ASN A N 1
ATOM 656 C CA . ASN A 1 84 ? -11.832 13.804 6.217 1.00 93.12 84 ASN A CA 1
ATOM 657 C C . ASN A 1 84 ? -12.661 13.384 7.442 1.00 93.12 84 ASN A C 1
ATOM 659 O O . ASN A 1 84 ? -13.372 12.381 7.407 1.00 93.12 84 ASN A O 1
ATOM 663 N N . GLY A 1 85 ? -12.654 14.227 8.480 1.00 92.06 85 GLY A N 1
ATOM 664 C CA . GLY A 1 85 ? -13.410 14.025 9.723 1.00 92.06 85 GLY A CA 1
ATOM 665 C C . GLY A 1 85 ? -14.936 13.904 9.572 1.00 92.06 85 GLY A C 1
ATOM 666 O O . GLY A 1 85 ? -15.608 13.453 10.494 1.00 92.06 85 GLY A O 1
ATOM 667 N N . GLN A 1 86 ? -15.497 14.321 8.430 1.00 92.19 86 GLN A N 1
ATOM 668 C CA . GLN A 1 86 ? -16.917 14.135 8.096 1.00 92.19 86 GLN A CA 1
ATOM 669 C C . GLN A 1 86 ? -17.202 12.738 7.524 1.00 92.19 86 GLN A C 1
ATOM 671 O O . GLN A 1 86 ? -18.332 12.262 7.597 1.00 92.19 86 GLN A O 1
ATOM 676 N N . ASN A 1 87 ? -16.192 12.067 6.967 1.00 86.88 87 ASN A N 1
ATOM 677 C CA . ASN A 1 87 ? -16.305 10.687 6.499 1.00 86.88 87 ASN A CA 1
ATOM 678 C C . ASN A 1 87 ? -15.928 9.701 7.609 1.00 86.88 87 ASN A C 1
ATOM 680 O O . ASN A 1 87 ? -16.651 8.731 7.807 1.00 86.88 87 ASN A O 1
ATOM 684 N N . PHE A 1 88 ? -14.842 9.975 8.339 1.00 92.12 88 PHE A N 1
ATOM 685 C CA . PHE A 1 88 ? -14.247 9.080 9.335 1.00 92.12 88 PHE A CA 1
ATOM 686 C C . PHE A 1 88 ? -13.989 9.820 10.655 1.00 92.12 88 PHE A C 1
ATOM 688 O O . PHE A 1 88 ? -13.381 10.888 10.664 1.00 92.12 88 PHE A O 1
ATOM 695 N N . GLY A 1 89 ? -14.423 9.254 11.779 1.00 87.69 89 GLY A N 1
ATOM 696 C CA . GLY A 1 89 ? -14.208 9.775 13.132 1.00 87.69 89 GLY A CA 1
ATOM 697 C C . GLY A 1 89 ? -15.504 9.869 13.937 1.00 87.69 89 GLY A C 1
ATOM 698 O O . GLY A 1 89 ? -16.580 9.541 13.451 1.00 87.69 89 GLY A O 1
ATOM 699 N N . GLN A 1 90 ? -15.433 10.370 15.174 1.00 87.69 90 GLN A N 1
ATOM 700 C CA . GLN A 1 90 ? -16.577 10.376 16.107 1.00 87.69 90 GLN A CA 1
ATOM 701 C C . GLN A 1 90 ? -17.849 11.057 15.567 1.00 87.69 90 GLN A C 1
ATOM 703 O O . GLN A 1 90 ? -18.952 10.704 15.975 1.00 87.69 90 GLN A O 1
ATOM 708 N N . ASN A 1 91 ? -17.696 12.029 14.663 1.00 87.38 91 ASN A N 1
ATOM 709 C CA . ASN A 1 91 ? -18.801 12.753 14.026 1.00 87.38 91 ASN A CA 1
ATOM 710 C C . ASN A 1 91 ? -18.926 12.447 12.522 1.00 87.38 91 ASN A C 1
ATOM 712 O O . ASN A 1 91 ? -19.670 13.135 11.824 1.00 87.38 91 ASN A O 1
ATOM 716 N N . GLY A 1 92 ? -18.162 11.474 12.020 1.00 87.19 92 GLY A N 1
ATOM 717 C CA . GLY A 1 92 ? -18.151 11.089 10.617 1.00 87.19 92 GLY A CA 1
ATOM 718 C C . GLY A 1 92 ? -19.250 10.085 10.271 1.00 87.19 92 GLY A C 1
ATOM 719 O O . GLY A 1 92 ? -19.937 9.552 11.144 1.00 87.19 92 GLY A O 1
ATOM 720 N N . LEU A 1 93 ? -19.403 9.804 8.975 1.00 84.81 93 LEU A N 1
ATOM 721 C CA . LEU A 1 93 ? -20.271 8.725 8.485 1.00 84.81 93 LEU A CA 1
ATOM 722 C C . LEU A 1 93 ? -19.857 7.358 9.054 1.00 84.81 93 LEU A C 1
ATOM 724 O O . LEU A 1 93 ? -20.711 6.563 9.446 1.00 84.81 93 LEU A O 1
ATOM 728 N N . ALA A 1 94 ? -18.552 7.104 9.114 1.00 85.00 94 ALA A N 1
ATOM 729 C CA . ALA A 1 94 ? -17.948 6.003 9.843 1.00 85.00 94 ALA A CA 1
ATOM 730 C C . ALA A 1 94 ? -17.445 6.512 11.200 1.00 85.00 94 ALA A C 1
ATOM 732 O O . ALA A 1 94 ? -16.674 7.467 11.266 1.00 85.00 94 ALA A O 1
ATOM 733 N N . GLY A 1 95 ? -17.866 5.850 12.283 1.00 83.50 95 GLY A N 1
ATOM 734 C CA . GLY A 1 95 ? -17.543 6.258 13.656 1.00 83.50 95 GLY A CA 1
ATOM 735 C C . GLY A 1 95 ? -16.079 6.060 14.069 1.00 83.50 95 GLY A C 1
ATOM 736 O O . GLY A 1 95 ? -15.686 6.525 15.136 1.00 83.50 95 GLY A O 1
ATOM 737 N N . CYS A 1 96 ? -15.280 5.380 13.246 1.00 88.38 96 CYS A N 1
ATOM 738 C CA . CYS A 1 96 ? -13.841 5.223 13.422 1.00 88.38 96 CYS A CA 1
ATOM 739 C C . CYS A 1 96 ? -13.083 6.258 12.583 1.00 88.38 96 CYS A C 1
ATOM 741 O O . CYS A 1 96 ? -13.456 6.548 11.446 1.00 88.38 96 CYS A O 1
ATOM 743 N N . GLY A 1 97 ? -12.022 6.826 13.150 1.00 91.56 97 GLY A N 1
ATOM 744 C CA . GLY A 1 97 ? -11.060 7.645 12.420 1.00 91.56 97 GLY A CA 1
ATOM 745 C C . GLY A 1 97 ? -10.084 6.788 11.616 1.00 91.56 97 GLY A C 1
ATOM 746 O O . GLY A 1 97 ? -9.977 5.584 11.835 1.00 91.56 97 GLY A O 1
ATOM 747 N N . VAL A 1 98 ? -9.336 7.424 10.718 1.00 94.75 98 VAL A N 1
ATOM 748 C CA . VAL A 1 98 ? -8.225 6.796 9.993 1.00 94.75 98 VAL A CA 1
ATOM 749 C C . VAL A 1 98 ? -6.949 7.572 10.291 1.00 94.75 98 VAL A C 1
ATOM 751 O O . VAL A 1 98 ? -6.922 8.800 10.200 1.00 94.75 98 VAL A O 1
ATOM 754 N N . GLN A 1 99 ? -5.885 6.857 10.638 1.00 95.69 99 GLN A N 1
ATOM 755 C CA . GLN A 1 99 ? -4.538 7.391 10.764 1.00 95.69 99 GLN A CA 1
ATOM 756 C C . GLN A 1 99 ? -3.646 6.744 9.709 1.00 95.69 99 GLN A C 1
ATOM 758 O O . GLN A 1 99 ? -3.590 5.523 9.601 1.00 95.69 99 GLN A O 1
ATOM 763 N N . LEU A 1 100 ? -2.928 7.566 8.943 1.00 97.12 100 LEU A N 1
ATOM 764 C CA . LEU A 1 100 ? -1.955 7.078 7.971 1.00 97.12 100 LEU A CA 1
ATOM 765 C C . LEU A 1 100 ? -0.573 6.993 8.616 1.00 97.12 100 LEU A C 1
ATOM 767 O O . LEU A 1 100 ? -0.105 7.971 9.204 1.00 97.12 100 LEU A O 1
ATOM 771 N N . LYS A 1 101 ? 0.093 5.846 8.478 1.00 96.94 101 LYS A N 1
ATOM 772 C CA . LYS A 1 101 ? 1.450 5.618 8.985 1.00 96.94 101 LYS A CA 1
ATOM 773 C C . LYS A 1 101 ? 2.361 5.185 7.841 1.00 96.94 101 LYS A C 1
ATOM 775 O O . LYS A 1 101 ? 2.182 4.127 7.250 1.00 96.94 101 LYS A O 1
ATOM 780 N N . LYS A 1 102 ? 3.371 5.994 7.532 1.00 96.75 102 LYS A N 1
ATOM 781 C CA . LYS A 1 102 ? 4.431 5.563 6.619 1.00 96.75 102 LYS A CA 1
ATOM 782 C C . LYS A 1 102 ? 5.212 4.433 7.283 1.00 96.75 102 LYS A C 1
ATOM 784 O O . LYS A 1 102 ? 5.733 4.629 8.382 1.00 96.75 102 LYS A O 1
ATOM 789 N N . LEU A 1 103 ? 5.306 3.283 6.622 1.00 96.38 103 LEU A N 1
ATOM 790 C CA . LEU A 1 103 ? 6.158 2.202 7.100 1.00 96.38 103 LEU A CA 1
ATOM 791 C C . LEU A 1 103 ? 7.631 2.578 6.886 1.00 96.38 103 LEU A C 1
ATOM 793 O O . LEU A 1 103 ? 7.990 3.099 5.821 1.00 96.38 103 LEU A O 1
ATOM 797 N N . PRO A 1 104 ? 8.507 2.313 7.871 1.00 93.75 104 PRO A N 1
ATOM 798 C CA . PRO A 1 104 ? 9.939 2.315 7.617 1.00 93.75 104 PRO A CA 1
ATOM 799 C C . PRO A 1 104 ? 10.294 1.177 6.642 1.00 93.75 104 PRO A C 1
ATOM 801 O O . PRO A 1 104 ? 9.435 0.408 6.204 1.00 93.75 104 PRO A O 1
ATOM 804 N N . LEU A 1 105 ? 11.574 1.065 6.283 1.00 92.88 105 LEU A N 1
ATOM 805 C CA . LEU A 1 105 ? 12.048 -0.095 5.527 1.00 92.88 105 LEU A CA 1
ATOM 806 C C . LEU A 1 105 ? 11.693 -1.374 6.289 1.0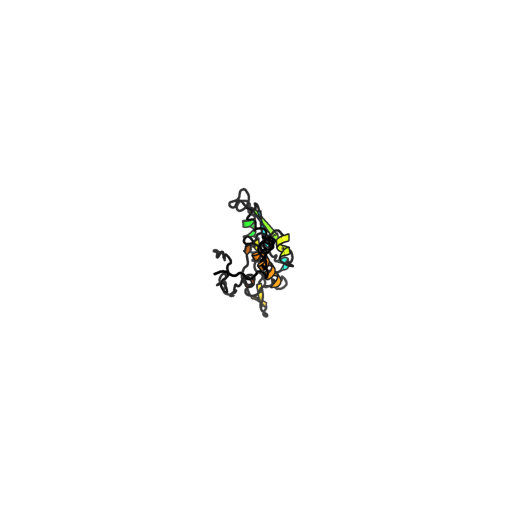0 92.88 105 LEU A C 1
ATOM 808 O O . LEU A 1 105 ? 12.071 -1.530 7.450 1.00 92.88 105 LEU A O 1
ATOM 812 N N . ILE A 1 106 ? 10.942 -2.256 5.635 1.00 92.25 106 ILE A N 1
ATOM 813 C CA . ILE A 1 106 ? 10.441 -3.476 6.259 1.00 92.25 106 ILE A CA 1
ATOM 814 C C . ILE A 1 106 ? 11.601 -4.464 6.341 1.00 92.25 106 ILE A C 1
ATOM 816 O O . ILE A 1 106 ? 12.198 -4.820 5.329 1.00 92.25 106 ILE A O 1
ATOM 820 N N . THR A 1 107 ? 11.929 -4.909 7.549 1.00 89.81 107 THR A N 1
ATOM 821 C CA . THR A 1 107 ? 12.924 -5.975 7.771 1.00 89.81 107 THR A CA 1
ATOM 822 C C . THR A 1 107 ? 12.288 -7.335 8.027 1.00 89.81 107 THR A C 1
ATOM 824 O O . THR A 1 107 ? 12.976 -8.352 7.962 1.00 89.81 107 THR A O 1
ATOM 827 N N . GLY A 1 108 ? 10.981 -7.338 8.284 1.00 93.69 108 GLY A N 1
ATOM 828 C CA . GLY A 1 108 ? 10.186 -8.500 8.639 1.00 93.69 108 GLY A CA 1
ATOM 829 C C . GLY A 1 108 ? 8.822 -8.091 9.191 1.00 93.69 108 GLY A C 1
ATOM 830 O O . GLY A 1 108 ? 8.461 -6.907 9.225 1.00 93.69 108 GLY A O 1
ATOM 831 N N . VAL A 1 109 ? 8.058 -9.091 9.624 1.00 95.12 109 VAL A N 1
ATOM 832 C CA . VAL A 1 109 ? 6.696 -8.950 10.165 1.00 95.12 109 VAL A CA 1
ATOM 833 C C . VAL A 1 109 ? 6.643 -7.997 11.363 1.00 95.12 109 VAL A C 1
ATOM 835 O O . VAL A 1 109 ? 5.714 -7.197 11.487 1.00 95.12 109 VAL A O 1
ATOM 838 N N . GLU A 1 110 ? 7.692 -8.003 12.185 1.00 95.25 110 GLU A N 1
ATOM 839 C CA . GLU A 1 110 ? 7.810 -7.193 13.395 1.00 95.25 110 GLU A CA 1
ATOM 840 C C . GLU A 1 110 ? 7.708 -5.688 13.127 1.00 95.25 110 GLU A C 1
ATOM 842 O O . GLU A 1 110 ? 7.304 -4.936 14.009 1.00 95.25 110 GLU A O 1
ATOM 847 N N . THR A 1 111 ? 8.040 -5.243 11.908 1.00 94.38 111 THR A N 1
ATOM 848 C CA . THR A 1 111 ? 7.930 -3.832 11.516 1.00 94.38 111 THR A CA 1
ATOM 849 C C . THR A 1 111 ? 6.470 -3.368 11.492 1.00 94.38 111 THR A C 1
ATOM 851 O O . THR A 1 111 ? 6.166 -2.253 11.905 1.00 94.38 111 THR A O 1
ATOM 854 N N . MET A 1 112 ? 5.551 -4.210 11.010 1.00 96.06 112 MET A N 1
ATOM 855 C CA . MET A 1 112 ? 4.125 -3.870 10.932 1.00 96.06 112 MET A CA 1
ATOM 856 C C . MET A 1 112 ? 3.448 -4.001 12.299 1.00 96.06 112 MET A C 1
ATOM 858 O O . MET A 1 112 ? 2.629 -3.157 12.656 1.00 96.06 112 MET A O 1
ATOM 862 N N . GLU A 1 113 ? 3.841 -4.996 13.100 1.00 94.12 113 GLU A N 1
ATOM 863 C CA . GLU A 1 113 ? 3.381 -5.123 14.489 1.00 94.12 113 GLU A CA 1
ATOM 864 C C . GLU A 1 113 ? 3.841 -3.934 15.345 1.00 94.12 113 GLU A C 1
ATOM 866 O O . GLU A 1 113 ? 3.048 -3.358 16.086 1.00 94.12 113 GLU A O 1
ATOM 871 N N . SER A 1 114 ? 5.102 -3.502 15.217 1.00 93.88 114 SER A N 1
ATOM 872 C CA . SER A 1 114 ? 5.622 -2.358 15.978 1.00 93.88 114 SER A CA 1
ATOM 873 C C . SER A 1 114 ? 5.025 -1.022 15.537 1.00 93.88 114 SER A C 1
ATOM 875 O O . SER A 1 114 ? 4.966 -0.081 16.332 1.00 93.88 114 SER A O 1
ATOM 877 N N . CYS A 1 115 ? 4.586 -0.927 14.281 1.00 93.56 115 CYS A N 1
ATOM 878 C CA . CYS A 1 115 ? 3.830 0.210 13.777 1.00 93.56 115 CYS A CA 1
ATOM 879 C C . CYS A 1 115 ? 2.348 0.175 14.169 1.00 93.56 115 CYS A C 1
ATOM 881 O O . CYS A 1 115 ? 1.672 1.182 13.937 1.00 93.56 115 CYS A O 1
ATOM 883 N N . ASP A 1 116 ? 1.870 -0.904 14.802 1.00 93.44 116 ASP A N 1
ATOM 884 C CA . ASP A 1 116 ? 0.468 -1.100 15.180 1.00 93.44 116 ASP A CA 1
ATOM 885 C C . ASP A 1 116 ? -0.440 -0.901 13.958 1.00 93.44 116 ASP A C 1
ATOM 887 O O . ASP A 1 116 ? -1.261 0.013 13.913 1.00 93.44 116 ASP A O 1
ATOM 891 N N . CYS A 1 117 ? -0.152 -1.646 12.888 1.00 95.25 117 CYS A N 1
ATOM 892 C CA . CYS A 1 117 ? -0.902 -1.586 11.638 1.00 95.25 117 CYS A CA 1
ATOM 893 C C . CYS A 1 117 ? -2.178 -2.421 11.731 1.00 95.25 117 CYS A C 1
ATOM 895 O O . CYS A 1 117 ? -2.129 -3.557 12.187 1.00 95.25 117 CYS A O 1
ATOM 897 N N . ASP A 1 118 ? -3.277 -1.889 11.200 1.00 93.81 118 ASP A N 1
ATOM 898 C CA . ASP A 1 118 ? -4.528 -2.632 10.990 1.00 93.81 118 ASP A CA 1
ATOM 899 C C . ASP A 1 118 ? -4.706 -2.978 9.511 1.00 93.81 118 ASP A C 1
ATOM 901 O O . ASP A 1 118 ? -5.163 -4.057 9.131 1.00 93.81 118 ASP A O 1
ATOM 905 N N . ILE A 1 119 ? -4.301 -2.036 8.658 1.00 95.44 119 ILE A N 1
ATOM 906 C CA . ILE A 1 119 ? -4.314 -2.162 7.207 1.00 95.44 119 ILE A CA 1
ATOM 907 C C . ILE A 1 119 ? -2.909 -1.861 6.697 1.00 95.44 119 ILE A C 1
ATOM 909 O O . ILE A 1 119 ? -2.317 -0.862 7.101 1.00 95.44 119 ILE A O 1
ATOM 913 N N . VAL A 1 120 ? -2.393 -2.667 5.770 1.00 97.62 120 VAL A N 1
ATOM 914 C CA . VAL A 1 120 ? -1.197 -2.329 4.987 1.00 97.62 120 VAL A CA 1
ATOM 915 C C . VAL A 1 120 ? -1.598 -2.058 3.540 1.00 97.62 120 VAL A C 1
ATOM 917 O O . VAL A 1 120 ? -2.092 -2.939 2.844 1.00 97.62 120 VAL A O 1
ATOM 920 N N . PHE A 1 121 ? -1.380 -0.829 3.081 1.00 97.25 121 PHE A N 1
ATOM 921 C CA . PHE A 1 121 ? -1.530 -0.421 1.689 1.00 97.25 121 PHE A CA 1
ATOM 922 C C . PHE A 1 121 ? -0.167 -0.470 1.003 1.00 97.25 121 PHE A C 1
ATOM 924 O O . PHE A 1 121 ? 0.730 0.312 1.325 1.00 97.25 121 PHE A O 1
ATOM 931 N N . VAL A 1 122 ? 0.000 -1.388 0.056 1.00 95.44 122 VAL A N 1
ATOM 932 C CA . VAL A 1 122 ? 1.253 -1.492 -0.692 1.00 95.44 122 VAL A CA 1
ATOM 933 C C . VAL A 1 122 ? 1.309 -0.390 -1.742 1.00 95.44 122 VAL A C 1
ATOM 935 O O . VAL A 1 122 ? 2.222 0.422 -1.703 1.00 95.44 122 VAL A O 1
ATOM 938 N N . GLY A 1 123 ? 0.286 -0.262 -2.585 1.00 91.69 123 GLY A N 1
ATOM 939 C CA . GLY A 1 123 ? 0.333 0.626 -3.748 1.00 91.69 123 GLY A CA 1
ATOM 940 C C . GLY A 1 123 ? 0.965 -0.064 -4.953 1.00 91.69 123 GLY A C 1
ATOM 941 O O . GLY A 1 123 ? 0.976 -1.293 -5.016 1.00 91.69 123 GLY A O 1
ATOM 942 N N . GLN A 1 124 ? 1.469 0.732 -5.897 1.00 89.44 124 GLN A N 1
ATOM 943 C CA . GLN A 1 124 ? 1.970 0.248 -7.182 1.00 89.44 124 GLN A CA 1
ATOM 944 C C . GLN A 1 124 ? 3.375 0.795 -7.450 1.00 89.44 124 GLN A C 1
ATOM 946 O O . GLN A 1 124 ? 3.570 2.011 -7.525 1.00 89.44 124 GLN A O 1
ATOM 951 N N . PHE A 1 125 ? 4.337 -0.101 -7.654 1.00 91.62 125 PHE A N 1
ATOM 952 C CA . PHE A 1 125 ? 5.744 0.219 -7.883 1.00 91.62 125 PHE A CA 1
ATOM 953 C C . PHE A 1 125 ? 6.254 -0.531 -9.119 1.00 91.62 125 PHE A C 1
ATOM 955 O O . PHE A 1 125 ? 7.068 -1.448 -9.003 1.00 91.62 125 PHE A O 1
ATOM 962 N N . PRO A 1 126 ? 5.787 -0.167 -10.325 1.00 87.44 126 PRO A N 1
ATOM 963 C CA . PRO A 1 126 ? 6.118 -0.915 -11.530 1.00 87.44 126 PRO A CA 1
ATOM 964 C C . PRO A 1 126 ? 7.611 -0.809 -11.857 1.00 87.44 126 PRO A C 1
ATOM 966 O O . PRO A 1 126 ? 8.222 0.235 -11.619 1.00 87.44 126 PRO A O 1
ATOM 969 N N . ALA A 1 127 ? 8.186 -1.860 -12.440 1.00 85.31 127 ALA A N 1
ATOM 970 C CA . ALA A 1 127 ? 9.574 -1.888 -12.909 1.00 85.31 127 ALA A CA 1
ATOM 971 C C . ALA A 1 127 ? 9.690 -1.884 -14.435 1.00 85.31 127 ALA A C 1
ATOM 973 O O . ALA A 1 127 ? 8.696 -2.051 -15.137 1.00 85.31 127 ALA A O 1
ATOM 974 N N . ALA A 1 128 ? 10.881 -1.591 -14.980 1.00 79.06 128 ALA A N 1
ATOM 975 C CA . ALA A 1 128 ? 11.056 -1.546 -16.437 1.00 79.06 128 ALA A CA 1
ATOM 976 C C . ALA A 1 128 ? 11.499 -2.894 -16.941 1.00 79.06 128 ALA A C 1
ATOM 978 O O . ALA A 1 128 ? 12.269 -3.618 -16.310 1.00 79.06 128 ALA A O 1
ATOM 979 N N . THR A 1 129 ? 11.104 -3.135 -18.179 1.00 78.19 129 THR A N 1
ATOM 980 C CA . THR A 1 129 ? 11.778 -4.098 -19.029 1.00 78.19 129 THR A CA 1
ATOM 981 C C . THR A 1 129 ? 13.220 -3.661 -19.312 1.00 78.19 129 THR A C 1
ATOM 983 O O . THR A 1 129 ? 13.600 -2.497 -19.154 1.00 78.19 129 THR A O 1
ATOM 986 N N . GLU A 1 130 ? 14.015 -4.577 -19.863 1.00 77.69 130 GLU A N 1
ATOM 987 C CA . GLU A 1 130 ? 15.376 -4.300 -20.349 1.00 77.69 130 GLU A CA 1
ATOM 988 C C . GLU A 1 130 ? 15.449 -3.144 -21.375 1.00 77.69 130 GLU A C 1
ATOM 990 O O . GLU A 1 130 ? 16.525 -2.605 -21.628 1.00 77.69 130 GLU A O 1
ATOM 995 N N . PHE A 1 131 ? 14.312 -2.735 -21.955 1.00 78.00 131 PHE A N 1
ATOM 996 C CA . PHE A 1 131 ? 14.204 -1.660 -22.945 1.00 78.00 131 PHE A CA 1
ATOM 997 C C . PHE A 1 131 ? 13.728 -0.317 -22.362 1.00 78.00 131 PHE A C 1
ATOM 999 O O . PHE A 1 131 ? 13.483 0.619 -23.124 1.00 78.00 131 PHE A O 1
ATOM 1006 N N . GLY A 1 132 ? 13.592 -0.201 -21.036 1.00 75.75 132 GLY A N 1
ATOM 1007 C CA . GLY A 1 132 ? 13.211 1.046 -20.357 1.00 75.75 132 GLY A CA 1
ATOM 1008 C C . GLY A 1 132 ? 11.715 1.377 -20.414 1.00 75.75 132 GLY A C 1
ATOM 1009 O O . GLY A 1 132 ? 11.320 2.504 -20.113 1.00 75.75 132 GLY A O 1
ATOM 1010 N N . THR A 1 133 ? 10.874 0.418 -20.811 1.00 78.00 133 THR A N 1
ATOM 1011 C CA . THR A 1 133 ? 9.412 0.562 -20.788 1.00 78.00 133 THR A CA 1
ATOM 1012 C C . THR A 1 133 ? 8.852 0.049 -19.472 1.00 78.00 133 THR A C 1
ATOM 1014 O O . THR A 1 133 ? 9.221 -1.046 -19.053 1.00 78.00 133 THR A O 1
ATOM 1017 N N . THR A 1 134 ? 7.921 0.787 -18.872 1.00 80.75 134 THR A N 1
ATOM 1018 C CA . THR A 1 134 ? 7.191 0.364 -17.671 1.00 80.75 134 THR A CA 1
ATOM 1019 C C . THR A 1 134 ? 6.436 -0.943 -17.915 1.00 80.75 134 THR A C 1
ATOM 1021 O O . THR A 1 134 ? 5.709 -1.062 -18.902 1.00 80.75 134 THR A O 1
ATOM 1024 N N . ASP A 1 135 ? 6.603 -1.904 -17.012 1.00 82.94 135 ASP A N 1
ATOM 1025 C CA . ASP A 1 135 ? 5.923 -3.193 -17.002 1.00 82.94 135 ASP A CA 1
ATOM 1026 C C . ASP A 1 135 ? 5.161 -3.352 -15.682 1.00 82.94 135 ASP A C 1
ATOM 1028 O O . ASP A 1 135 ? 5.747 -3.344 -14.601 1.00 82.94 135 ASP A O 1
ATOM 1032 N N . LEU A 1 136 ? 3.835 -3.479 -15.772 1.00 83.19 136 LEU A N 1
ATOM 1033 C CA . LEU A 1 136 ? 2.961 -3.609 -14.604 1.00 83.19 136 LEU A CA 1
ATOM 1034 C C . LEU A 1 136 ? 2.978 -5.012 -13.988 1.00 83.19 136 LEU A C 1
ATOM 1036 O O . LEU A 1 136 ? 2.424 -5.201 -12.909 1.00 83.19 136 LEU A O 1
ATOM 1040 N N . SER A 1 137 ? 3.591 -5.985 -14.665 1.00 84.50 137 SER A N 1
ATOM 1041 C CA . SER A 1 137 ? 3.768 -7.350 -14.162 1.00 84.50 137 SER A CA 1
ATOM 1042 C C . SER A 1 137 ? 5.036 -7.522 -13.317 1.00 84.50 137 SER A C 1
ATOM 1044 O O . SER A 1 137 ? 5.219 -8.570 -12.695 1.00 84.50 137 SER A O 1
ATOM 1046 N N . ILE A 1 138 ? 5.887 -6.491 -13.248 1.00 85.88 138 ILE A N 1
ATOM 1047 C CA . ILE A 1 138 ? 7.146 -6.491 -12.499 1.00 85.88 138 ILE A CA 1
ATOM 1048 C C . ILE A 1 138 ? 7.097 -5.386 -11.439 1.00 85.88 138 ILE A C 1
ATOM 1050 O O . ILE A 1 138 ? 6.718 -4.256 -11.733 1.00 85.88 138 ILE A O 1
ATOM 1054 N N . SER A 1 139 ? 7.514 -5.711 -10.216 1.00 89.38 139 SER A N 1
ATOM 1055 C CA . SER A 1 139 ? 7.548 -4.797 -9.070 1.00 89.38 139 SER A CA 1
ATOM 1056 C C . SER A 1 139 ? 8.987 -4.394 -8.722 1.00 89.38 139 SER A C 1
ATOM 1058 O O . SER A 1 139 ? 9.891 -5.230 -8.741 1.00 89.38 139 SER A O 1
ATOM 1060 N N . HIS A 1 140 ? 9.197 -3.127 -8.358 1.00 90.12 140 HIS A N 1
ATOM 1061 C CA . HIS A 1 140 ? 10.423 -2.639 -7.714 1.00 90.12 140 HIS A CA 1
ATOM 1062 C C . HIS A 1 140 ? 10.478 -2.987 -6.221 1.00 90.12 140 HIS A C 1
ATOM 1064 O O . HIS A 1 140 ? 11.565 -3.023 -5.641 1.00 90.12 140 HIS A O 1
ATOM 1070 N N . VAL A 1 141 ? 9.333 -3.264 -5.586 1.00 92.50 141 VAL A N 1
ATOM 1071 C CA . VAL A 1 141 ? 9.308 -3.774 -4.212 1.00 92.50 141 VAL A CA 1
ATOM 1072 C C . VAL A 1 141 ? 9.922 -5.177 -4.208 1.00 92.50 141 VAL A C 1
ATOM 1074 O O . VAL A 1 141 ? 9.416 -6.048 -4.920 1.00 92.50 141 VAL A O 1
ATOM 1077 N N . PRO A 1 142 ? 10.975 -5.434 -3.408 1.00 93.25 142 PRO A N 1
ATOM 1078 C CA . PRO A 1 142 ? 11.587 -6.756 -3.338 1.00 93.25 142 PRO A CA 1
ATOM 1079 C C . PRO A 1 142 ? 10.614 -7.827 -2.830 1.00 93.25 142 PRO A C 1
ATOM 1081 O O . PRO A 1 142 ? 9.894 -7.598 -1.857 1.00 93.25 142 PRO A O 1
ATOM 1084 N N . ASP A 1 143 ? 10.680 -9.038 -3.389 1.00 93.62 143 ASP A N 1
ATOM 1085 C CA . ASP A 1 143 ? 9.807 -10.162 -3.003 1.00 93.62 143 ASP A CA 1
ATOM 1086 C C . ASP A 1 143 ? 9.826 -10.458 -1.496 1.00 93.62 143 ASP A C 1
ATOM 1088 O O . ASP A 1 143 ? 8.797 -10.767 -0.904 1.00 93.62 143 ASP A O 1
ATOM 1092 N N . ALA A 1 144 ? 10.987 -10.320 -0.845 1.00 95.19 144 ALA A N 1
ATOM 1093 C CA . ALA A 1 144 ? 11.116 -10.532 0.598 1.00 95.19 144 ALA A CA 1
ATOM 1094 C C . ALA A 1 144 ? 10.264 -9.548 1.425 1.00 95.19 144 ALA A C 1
ATOM 1096 O O . ALA A 1 144 ? 9.767 -9.901 2.497 1.00 95.19 144 ALA A O 1
ATOM 1097 N N . ILE A 1 145 ? 10.078 -8.324 0.924 1.00 96.31 145 ILE A N 1
ATOM 1098 C CA . ILE A 1 145 ? 9.226 -7.309 1.545 1.00 96.31 145 ILE A CA 1
ATOM 1099 C C . ILE A 1 145 ? 7.760 -7.700 1.379 1.00 96.31 145 ILE A C 1
ATOM 1101 O O . ILE A 1 145 ? 7.026 -7.737 2.365 1.00 96.31 145 ILE A O 1
ATOM 1105 N N . LEU A 1 146 ? 7.340 -8.051 0.160 1.00 95.94 146 LEU A N 1
ATOM 1106 C CA . LEU A 1 146 ? 5.956 -8.446 -0.101 1.00 95.94 146 LEU A CA 1
ATOM 1107 C C . LEU A 1 146 ? 5.575 -9.739 0.640 1.00 95.94 146 LEU A C 1
ATOM 1109 O O . LEU A 1 146 ? 4.478 -9.829 1.186 1.00 95.94 146 LEU A O 1
ATOM 1113 N N . GLU A 1 147 ? 6.487 -10.709 0.749 1.00 96.12 147 GLU A N 1
ATOM 1114 C CA . GLU A 1 147 ? 6.254 -11.929 1.531 1.00 96.12 147 GLU A CA 1
ATOM 1115 C C . GLU A 1 147 ? 6.180 -11.631 3.038 1.00 96.12 147 GLU A C 1
ATOM 1117 O O . GLU A 1 147 ? 5.384 -12.248 3.742 1.00 96.12 147 GLU A O 1
ATOM 1122 N N . SER A 1 148 ? 6.919 -10.633 3.538 1.00 97.31 148 SER A N 1
ATOM 1123 C CA . SER A 1 148 ? 6.776 -10.174 4.930 1.00 97.31 148 SER A CA 1
ATOM 1124 C C . SER A 1 148 ? 5.395 -9.562 5.186 1.00 97.31 148 SER A C 1
ATOM 1126 O O . SER A 1 148 ? 4.776 -9.848 6.209 1.00 97.31 148 SER A O 1
ATOM 1128 N N . VAL A 1 149 ? 4.879 -8.760 4.248 1.00 97.25 149 VAL A N 1
ATOM 1129 C CA . VAL A 1 149 ? 3.517 -8.199 4.323 1.00 97.25 149 VAL A CA 1
ATOM 1130 C C . VAL A 1 149 ? 2.465 -9.311 4.250 1.00 97.25 149 VAL A C 1
ATOM 1132 O O . VAL A 1 149 ? 1.486 -9.299 4.999 1.00 97.25 149 VAL A O 1
ATOM 1135 N N . ARG A 1 150 ? 2.674 -10.312 3.390 1.00 96.06 150 ARG A N 1
ATOM 1136 C CA . ARG A 1 150 ? 1.802 -11.486 3.286 1.00 96.06 150 ARG A CA 1
ATOM 1137 C C . ARG A 1 150 ? 1.773 -12.293 4.577 1.00 96.06 150 ARG A C 1
ATOM 1139 O O . ARG A 1 150 ? 0.685 -12.642 5.033 1.00 96.06 150 ARG A O 1
ATOM 1146 N N . GLU A 1 151 ? 2.927 -12.583 5.165 1.00 95.62 151 GLU A N 1
ATOM 1147 C CA . GLU A 1 151 ? 2.998 -13.324 6.423 1.00 95.62 151 GLU A CA 1
ATOM 1148 C C . GLU A 1 151 ? 2.313 -12.548 7.551 1.00 95.62 151 GLU A C 1
ATOM 1150 O O . GLU A 1 151 ? 1.469 -13.106 8.252 1.00 95.62 151 GLU A O 1
ATOM 1155 N N . TRP A 1 152 ? 2.558 -11.236 7.647 1.00 96.00 152 TRP A N 1
ATOM 1156 C CA . TRP A 1 152 ? 1.850 -10.364 8.585 1.00 96.00 152 TRP A CA 1
ATOM 1157 C C . TRP A 1 152 ? 0.323 -10.435 8.409 1.00 96.00 152 TRP A C 1
ATOM 1159 O O . TRP A 1 152 ? -0.408 -10.579 9.389 1.00 96.00 152 TRP A O 1
ATOM 1169 N N . SER A 1 153 ? -0.178 -10.422 7.169 1.00 95.06 153 SER A N 1
ATOM 1170 C CA . SER A 1 153 ? -1.623 -10.509 6.891 1.00 95.06 153 SER A CA 1
ATOM 1171 C C . SER A 1 153 ? -2.271 -11.822 7.339 1.00 95.06 153 SER A C 1
ATOM 1173 O O . SER A 1 153 ? -3.480 -11.887 7.528 1.00 95.06 153 SER A O 1
ATOM 1175 N N . ARG A 1 154 ? -1.475 -12.883 7.511 1.00 92.50 154 ARG A N 1
ATOM 1176 C CA . ARG A 1 154 ? -1.939 -14.212 7.931 1.00 92.50 154 ARG A CA 1
ATOM 1177 C C . ARG A 1 154 ? -1.878 -14.426 9.434 1.00 92.50 154 ARG A C 1
ATOM 1179 O O . ARG A 1 154 ? -2.463 -15.394 9.915 1.00 92.50 154 ARG A O 1
ATOM 1186 N N . LEU A 1 155 ? -1.194 -13.546 10.167 1.00 90.50 155 LEU A N 1
ATOM 1187 C CA . LEU A 1 155 ? -1.140 -13.629 11.624 1.00 90.50 155 LEU A CA 1
ATOM 1188 C C . LEU A 1 155 ? -2.514 -13.431 12.261 1.00 90.50 155 LEU A C 1
ATOM 1190 O O . LEU A 1 155 ? -2.759 -13.961 13.344 1.00 90.50 155 LEU A O 1
ATOM 1194 N N . CYS A 1 156 ? -3.395 -12.672 11.606 1.00 87.00 156 CYS A N 1
ATOM 1195 C CA . CYS A 1 156 ? -4.668 -12.292 12.184 1.00 87.00 156 CYS A CA 1
ATOM 1196 C C . CYS A 1 156 ? -5.747 -12.057 11.125 1.00 87.00 156 CYS A C 1
ATOM 1198 O O . CYS A 1 156 ? -5.501 -11.374 10.138 1.00 87.00 156 CYS A O 1
ATOM 1200 N N . GLU A 1 157 ? -6.964 -12.569 11.346 1.00 85.31 157 GLU A N 1
ATOM 1201 C CA . GLU A 1 157 ? -8.083 -12.407 10.397 1.00 85.31 157 GLU A CA 1
ATOM 1202 C C . GLU A 1 157 ? -8.518 -10.944 10.216 1.00 85.31 157 GLU A C 1
ATOM 1204 O O . GLU A 1 157 ? -9.119 -10.603 9.199 1.00 85.31 157 GLU A O 1
ATOM 1209 N N . SER A 1 158 ? -8.228 -10.079 11.193 1.00 85.44 158 SER A N 1
ATOM 1210 C CA . SER A 1 158 ? -8.506 -8.643 11.108 1.00 85.44 158 SER A CA 1
ATOM 1211 C C . SER A 1 158 ? -7.436 -7.852 10.358 1.00 85.44 158 SER A C 1
ATOM 1213 O O . SER A 1 158 ? -7.687 -6.692 10.037 1.00 85.44 158 SER A O 1
ATOM 1215 N N . ASN A 1 159 ? -6.271 -8.444 10.069 1.00 91.44 159 ASN A N 1
ATOM 1216 C CA . ASN A 1 159 ? -5.232 -7.777 9.290 1.00 91.44 159 ASN A CA 1
ATOM 1217 C C . ASN A 1 159 ? -5.671 -7.707 7.829 1.00 91.44 159 ASN A C 1
ATOM 1219 O O . ASN A 1 159 ? -5.921 -8.728 7.186 1.00 91.44 159 ASN A O 1
ATOM 1223 N N . LEU A 1 160 ? -5.731 -6.495 7.285 1.00 92.69 160 LEU A N 1
ATOM 1224 C CA . LEU A 1 160 ? -6.087 -6.270 5.890 1.00 92.69 160 LEU A CA 1
ATOM 1225 C C . LEU A 1 160 ? -4.868 -5.808 5.098 1.00 92.69 160 LEU A C 1
ATOM 1227 O O . LEU A 1 160 ? -4.123 -4.928 5.524 1.00 92.69 160 LEU A O 1
ATOM 1231 N N . VAL A 1 161 ? -4.697 -6.354 3.899 1.00 95.06 161 VAL A N 1
ATOM 1232 C CA . VAL A 1 161 ? -3.715 -5.862 2.933 1.00 95.06 161 VAL A CA 1
ATOM 1233 C C . VAL A 1 161 ? -4.437 -5.388 1.683 1.00 95.06 161 VAL A C 1
ATOM 1235 O O . VAL A 1 161 ? -5.296 -6.089 1.154 1.00 95.06 161 VAL A O 1
ATOM 1238 N N . ILE A 1 162 ? -4.066 -4.200 1.214 1.00 93.56 162 ILE A N 1
ATOM 1239 C CA . ILE A 1 162 ? -4.493 -3.644 -0.067 1.00 93.56 162 ILE A CA 1
ATOM 1240 C C . ILE A 1 162 ? -3.268 -3.638 -0.980 1.00 93.56 162 ILE A C 1
ATOM 1242 O O . ILE A 1 162 ? -2.305 -2.904 -0.748 1.00 93.56 162 ILE A O 1
ATOM 1246 N N . VAL A 1 163 ? -3.311 -4.481 -2.005 1.00 91.38 163 VAL A N 1
ATOM 1247 C CA . VAL A 1 163 ? -2.261 -4.672 -3.014 1.00 91.38 163 VAL A CA 1
ATOM 1248 C C . VAL A 1 163 ? -2.865 -4.527 -4.401 1.00 91.38 163 VAL A C 1
ATOM 1250 O O . VAL A 1 163 ? -4.049 -4.787 -4.597 1.00 91.38 163 VAL A O 1
ATOM 1253 N N . THR A 1 164 ? -2.047 -4.120 -5.363 1.00 86.31 164 THR A N 1
ATOM 1254 C CA . THR A 1 164 ? -2.452 -3.955 -6.762 1.00 86.31 164 THR A CA 1
ATOM 1255 C C . THR A 1 164 ? -1.458 -4.665 -7.670 1.00 86.31 164 THR A C 1
ATOM 1257 O O . THR A 1 164 ? -0.309 -4.803 -7.283 1.00 86.31 164 THR A O 1
ATOM 1260 N N . GLN A 1 165 ? -1.870 -5.075 -8.872 1.00 85.31 165 GLN A N 1
ATOM 1261 C CA . GLN A 1 165 ? -0.968 -5.518 -9.949 1.00 85.31 165 GLN A CA 1
ATOM 1262 C C . GLN A 1 165 ? 0.122 -6.516 -9.495 1.00 85.31 165 GLN A C 1
ATOM 1264 O O . GLN A 1 165 ? -0.178 -7.477 -8.786 1.00 85.31 165 GLN A O 1
ATOM 1269 N N . ALA A 1 166 ? 1.377 -6.340 -9.934 1.00 89.38 166 ALA A N 1
ATOM 1270 C CA . ALA A 1 166 ? 2.510 -7.210 -9.605 1.00 89.38 166 ALA A CA 1
ATOM 1271 C C . ALA A 1 166 ? 2.697 -7.432 -8.097 1.00 89.38 166 ALA A C 1
ATOM 1273 O O . ALA A 1 166 ? 3.133 -8.507 -7.682 1.00 89.38 166 ALA A O 1
ATOM 1274 N N . GLU A 1 167 ? 2.338 -6.457 -7.264 1.00 92.00 167 GLU A N 1
ATOM 1275 C CA . GLU A 1 167 ? 2.449 -6.569 -5.814 1.00 92.00 167 GLU A CA 1
ATOM 1276 C C . GLU A 1 167 ? 1.492 -7.619 -5.223 1.00 92.00 167 GLU A C 1
ATOM 1278 O O . GLU A 1 167 ? 1.728 -8.105 -4.118 1.00 92.00 167 GLU A O 1
ATOM 1283 N N . ALA A 1 168 ? 0.455 -8.037 -5.958 1.00 90.75 168 ALA A N 1
ATOM 1284 C CA . ALA A 1 168 ? -0.458 -9.106 -5.552 1.00 90.75 168 ALA A CA 1
ATOM 1285 C C . ALA A 1 168 ? 0.084 -10.527 -5.815 1.00 90.75 168 ALA A C 1
ATOM 1287 O O . ALA A 1 168 ? -0.485 -11.499 -5.305 1.00 90.75 168 ALA A O 1
ATOM 1288 N N . ASN A 1 169 ? 1.193 -10.677 -6.553 1.00 89.62 169 ASN A N 1
ATOM 1289 C CA . ASN A 1 169 ? 1.757 -11.981 -6.928 1.00 89.62 169 ASN A CA 1
ATOM 1290 C C . ASN A 1 169 ? 1.975 -12.933 -5.730 1.00 89.62 169 ASN A C 1
ATOM 1292 O O . ASN A 1 169 ? 1.597 -14.105 -5.829 1.00 89.62 169 ASN A O 1
ATOM 1296 N N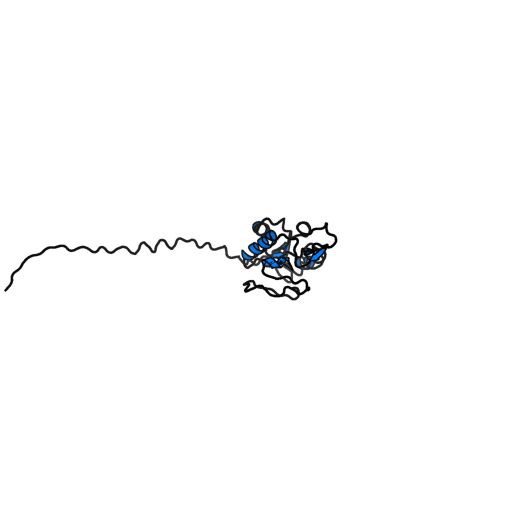 . PRO A 1 170 ? 2.495 -12.490 -4.563 1.00 90.56 170 PRO A N 1
ATOM 1297 C CA . PRO A 1 170 ? 2.666 -13.377 -3.409 1.00 90.56 170 PRO A CA 1
ATOM 1298 C C . PRO A 1 170 ? 1.350 -13.955 -2.890 1.00 90.56 170 PRO A C 1
ATOM 1300 O O . PRO A 1 170 ? 1.327 -15.067 -2.374 1.00 90.56 170 PRO A O 1
ATOM 1303 N N . TRP A 1 171 ? 0.223 -13.268 -3.080 1.00 88.69 171 TRP A N 1
ATOM 1304 C CA . TRP A 1 171 ? -1.100 -13.776 -2.708 1.00 88.69 171 TRP A CA 1
ATOM 1305 C C . TRP A 1 171 ? -1.684 -14.768 -3.724 1.00 88.69 171 TRP A C 1
ATOM 1307 O O . TRP A 1 171 ? -2.769 -15.296 -3.490 1.00 88.69 171 TRP A O 1
ATOM 1317 N N . GLY A 1 172 ? -0.944 -15.106 -4.785 1.00 85.62 172 GLY A N 1
ATOM 1318 C CA . GLY A 1 172 ? -1.338 -16.101 -5.784 1.00 85.62 172 GLY A CA 1
ATOM 1319 C C . GLY A 1 172 ? -2.159 -15.530 -6.938 1.00 85.62 172 GLY A C 1
ATOM 1320 O O . GLY A 1 172 ? -2.880 -16.284 -7.590 1.00 85.62 172 GLY A O 1
ATOM 1321 N N . TYR A 1 173 ? -2.066 -14.222 -7.177 1.00 79.94 173 TYR A N 1
ATOM 1322 C CA . TYR A 1 173 ? -2.649 -13.573 -8.349 1.00 79.94 173 TYR A CA 1
ATOM 1323 C C . TYR A 1 173 ? -1.647 -13.552 -9.500 1.00 79.94 173 TYR A C 1
ATOM 1325 O O . TYR A 1 173 ? -0.438 -13.511 -9.277 1.00 79.94 173 TYR A O 1
ATOM 1333 N N . ILE A 1 174 ? -2.160 -13.607 -10.727 1.00 71.44 174 ILE A N 1
ATOM 1334 C CA . ILE A 1 174 ? -1.368 -13.415 -11.939 1.00 71.44 174 ILE A CA 1
ATOM 1335 C C . ILE A 1 174 ? -1.778 -12.076 -12.529 1.00 71.44 174 ILE A C 1
ATOM 1337 O O . ILE A 1 174 ? -2.942 -11.866 -12.863 1.00 71.44 174 ILE A O 1
ATOM 1341 N N . THR A 1 175 ? -0.810 -11.180 -12.661 1.00 68.75 175 THR A N 1
ATOM 1342 C CA . THR A 1 175 ? -1.024 -9.883 -13.296 1.00 68.75 175 THR A CA 1
ATOM 1343 C C . THR A 1 175 ? -0.850 -10.015 -14.798 1.00 68.75 175 THR A C 1
ATOM 1345 O O . THR A 1 175 ? 0.237 -10.330 -15.283 1.00 68.75 175 THR A O 1
ATOM 1348 N N . GLU A 1 176 ? -1.915 -9.746 -15.543 1.00 65.31 176 GLU A N 1
ATOM 1349 C CA . GLU A 1 176 ? -1.861 -9.612 -16.994 1.00 65.31 176 GLU A CA 1
ATOM 1350 C C . GLU A 1 176 ? -1.795 -8.122 -17.342 1.00 65.31 176 GLU A C 1
ATOM 1352 O O . GLU A 1 176 ? -2.532 -7.303 -16.792 1.00 65.31 176 GLU A O 1
ATOM 1357 N N . ASN A 1 177 ? -0.890 -7.744 -18.247 1.00 63.09 177 ASN A N 1
ATOM 1358 C CA . ASN A 1 177 ? -0.686 -6.353 -18.661 1.00 63.09 177 ASN A CA 1
ATOM 1359 C C . ASN A 1 177 ? -1.800 -5.873 -19.620 1.00 63.09 177 ASN A C 1
ATOM 1361 O O . ASN A 1 177 ? -1.527 -5.368 -20.708 1.00 63.09 177 ASN A O 1
ATOM 1365 N N . GLU A 1 178 ? -3.060 -6.083 -19.236 1.00 57.72 178 GLU A N 1
ATOM 1366 C CA . GLU A 1 178 ? -4.254 -5.772 -20.034 1.00 57.72 178 GLU A CA 1
ATOM 1367 C C . GLU A 1 178 ? -5.183 -4.746 -19.364 1.00 57.72 178 GLU A C 1
ATOM 1369 O O . GLU A 1 178 ? -6.254 -4.447 -19.885 1.00 57.72 178 GLU A O 1
ATOM 1374 N N . ASN A 1 179 ? -4.763 -4.118 -18.257 1.00 52.12 179 ASN A N 1
ATOM 1375 C CA . ASN A 1 179 ? -5.590 -3.155 -17.513 1.00 52.12 179 ASN A CA 1
ATOM 1376 C C . ASN A 1 179 ? -6.935 -3.760 -17.037 1.00 52.12 179 ASN A C 1
ATOM 1378 O O . ASN A 1 179 ? -7.883 -3.023 -16.756 1.00 52.12 179 ASN A O 1
ATOM 1382 N N . GLU A 1 180 ? -7.022 -5.091 -16.951 1.00 51.53 180 GLU A N 1
ATOM 1383 C CA . GLU A 1 180 ? -8.107 -5.808 -16.287 1.00 51.53 180 GLU A CA 1
ATOM 1384 C C . GLU A 1 180 ? -7.734 -5.991 -14.810 1.00 51.53 180 GLU A C 1
ATOM 1386 O O . GLU A 1 180 ? -6.659 -6.491 -14.477 1.00 51.53 180 GLU A O 1
ATOM 1391 N N . ASN A 1 181 ? -8.608 -5.513 -13.918 1.00 45.09 181 ASN A N 1
ATOM 1392 C CA . ASN A 1 181 ? -8.489 -5.717 -12.473 1.00 45.09 181 ASN A CA 1
ATOM 1393 C C . ASN A 1 181 ? -8.408 -7.221 -12.167 1.00 45.09 181 ASN A C 1
ATOM 1395 O O . ASN A 1 181 ? -9.019 -8.000 -12.896 1.00 45.09 181 ASN A O 1
ATOM 1399 N N . PRO A 1 182 ? -7.639 -7.635 -11.145 1.00 52.69 182 PRO A N 1
ATOM 1400 C CA . PRO A 1 182 ? -6.944 -8.916 -11.121 1.00 52.69 182 PRO A CA 1
ATOM 1401 C C . PRO A 1 182 ? -7.852 -10.096 -11.469 1.00 52.69 182 PRO A C 1
ATOM 1403 O O . PRO A 1 182 ? -8.776 -10.453 -10.738 1.00 52.69 182 PRO A O 1
ATOM 1406 N N . ASN A 1 183 ? -7.537 -10.733 -12.593 1.00 48.50 183 ASN A N 1
ATOM 1407 C CA . ASN A 1 183 ? -8.261 -11.888 -13.081 1.00 48.50 183 ASN A CA 1
ATOM 1408 C C . ASN A 1 183 ? -7.741 -13.165 -12.422 1.00 48.50 183 ASN A C 1
ATOM 1410 O O . ASN A 1 183 ? -6.608 -13.581 -12.628 1.00 48.50 183 ASN A O 1
ATOM 1414 N N . SER A 1 184 ? -8.661 -13.839 -11.734 1.00 52.69 184 SER A N 1
ATOM 1415 C CA . SER A 1 184 ? -8.611 -15.244 -11.315 1.00 52.69 184 SER A CA 1
ATOM 1416 C C . SER A 1 184 ? -7.525 -15.628 -10.288 1.00 52.69 184 SER A C 1
ATOM 1418 O O 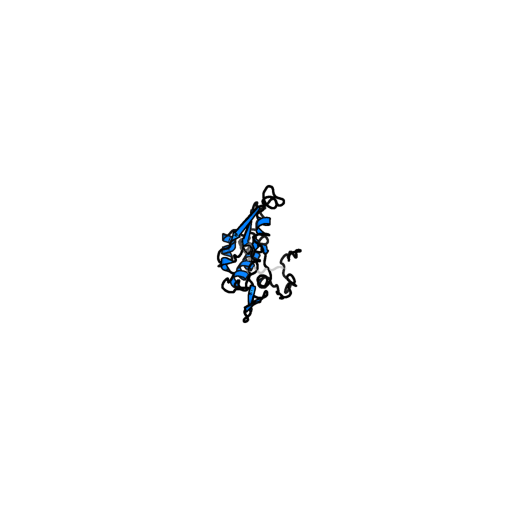. SER A 1 184 ? -6.332 -15.588 -10.581 1.00 52.69 184 SER A O 1
ATOM 1420 N N . PRO A 1 185 ? -7.907 -16.117 -9.093 1.00 50.66 185 PRO A N 1
ATOM 1421 C CA . PRO A 1 185 ? -6.945 -16.708 -8.169 1.00 50.66 185 PRO A CA 1
ATOM 1422 C C . PRO A 1 185 ? -6.313 -17.978 -8.756 1.00 50.66 185 PRO A C 1
ATOM 1424 O O . PRO A 1 185 ? -6.993 -18.803 -9.374 1.00 50.66 185 PRO A O 1
ATOM 1427 N N . VAL A 1 186 ? -5.024 -18.202 -8.492 1.00 51.00 186 VAL A N 1
ATOM 1428 C CA . VAL A 1 186 ? -4.376 -19.488 -8.783 1.00 51.00 186 VAL A CA 1
ATOM 1429 C C . VAL A 1 186 ? -4.676 -20.475 -7.647 1.00 51.00 186 VAL A C 1
ATOM 1431 O O . VAL A 1 186 ? -3.936 -20.578 -6.672 1.00 51.00 186 VAL A O 1
ATOM 1434 N N . GLY A 1 187 ? -5.770 -21.231 -7.782 1.00 57.66 187 GLY A N 1
ATOM 1435 C CA . GLY A 1 187 ? -6.156 -22.309 -6.854 1.00 57.66 187 GLY A CA 1
ATOM 1436 C C . GLY A 1 187 ? -7.199 -21.918 -5.797 1.00 57.66 187 GLY A C 1
ATOM 1437 O O . GLY A 1 187 ? -7.766 -20.829 -5.834 1.00 57.66 187 GLY A O 1
ATOM 1438 N N . GLU A 1 188 ? -7.499 -22.830 -4.861 1.00 46.84 188 GLU A N 1
ATOM 1439 C CA . GLU A 1 188 ? -8.387 -22.537 -3.723 1.00 46.84 188 GLU A CA 1
ATOM 1440 C C . GLU A 1 188 ? -7.653 -21.652 -2.706 1.00 46.84 188 GLU A C 1
ATOM 1442 O O . GLU A 1 188 ? -6.893 -22.139 -1.868 1.00 46.84 188 GLU A O 1
ATOM 1447 N N . VAL A 1 189 ? -7.878 -20.341 -2.769 1.00 52.50 189 VAL A N 1
ATOM 1448 C CA . VAL A 1 189 ? -7.452 -19.405 -1.721 1.00 52.50 189 VAL A CA 1
ATOM 1449 C C . VAL A 1 189 ? -8.621 -19.168 -0.769 1.00 52.50 189 VAL A C 1
ATOM 1451 O O . VAL A 1 189 ? -9.676 -18.690 -1.172 1.00 52.50 189 VAL A O 1
ATOM 1454 N N . SER A 1 190 ? -8.435 -19.487 0.513 1.00 51.97 190 SER A N 1
ATOM 1455 C CA . SER A 1 190 ? -9.423 -19.280 1.584 1.00 51.97 190 SER A CA 1
ATOM 1456 C C . SER A 1 190 ? -9.481 -17.828 2.088 1.00 51.97 190 SER A C 1
ATOM 1458 O O . SER A 1 190 ? -9.784 -17.594 3.256 1.00 51.97 190 SER A O 1
ATOM 1460 N N . ILE A 1 191 ? -9.118 -16.855 1.251 1.00 54.09 191 ILE A N 1
ATOM 1461 C CA . ILE A 1 191 ? -9.017 -15.439 1.624 1.00 54.09 191 ILE A CA 1
ATOM 1462 C C . ILE A 1 191 ? -10.319 -14.751 1.200 1.00 54.09 191 ILE A C 1
ATOM 1464 O O . ILE A 1 191 ? -10.792 -14.964 0.086 1.00 54.09 191 ILE A O 1
ATOM 1468 N N . SER A 1 192 ? -10.924 -13.953 2.083 1.00 50.25 192 SER A N 1
ATOM 1469 C CA . SER A 1 192 ? -12.123 -13.171 1.762 1.00 50.25 192 SER A CA 1
ATOM 1470 C C . SER A 1 192 ? -11.756 -12.031 0.810 1.00 50.25 192 SER A C 1
ATOM 1472 O O . SER A 1 192 ? -11.207 -11.019 1.236 1.00 50.25 192 SER A O 1
ATOM 1474 N N . ILE A 1 193 ? -12.051 -12.207 -0.477 1.00 52.62 193 ILE A N 1
ATOM 1475 C CA . ILE A 1 193 ? -11.803 -11.219 -1.534 1.00 52.62 193 ILE A CA 1
ATOM 1476 C C . ILE A 1 193 ? -12.941 -10.192 -1.524 1.00 52.62 193 ILE A C 1
ATOM 1478 O O . ILE A 1 193 ? -14.113 -10.563 -1.625 1.00 52.62 193 ILE A O 1
ATOM 1482 N N . PHE A 1 194 ? -12.609 -8.906 -1.411 1.00 47.59 194 PHE A N 1
ATOM 1483 C CA . PHE A 1 194 ? -13.520 -7.8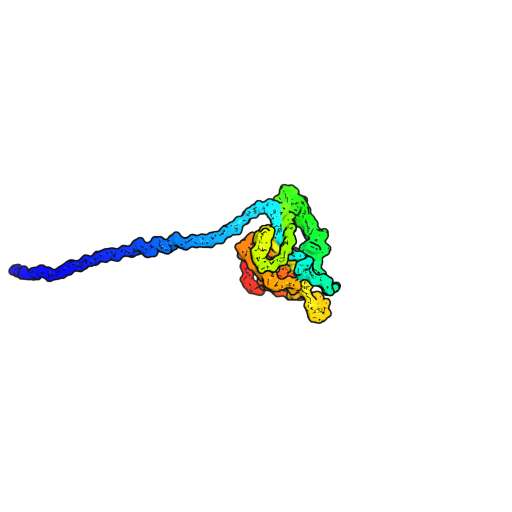30 -1.796 1.00 47.59 194 PHE A CA 1
ATOM 1484 C C . PHE A 1 194 ? -13.180 -7.436 -3.232 1.00 47.59 194 PHE A C 1
ATOM 1486 O O . PHE A 1 194 ? -12.175 -6.776 -3.444 1.00 47.59 194 PHE A O 1
ATOM 1493 N N . ASP A 1 195 ? -14.003 -7.894 -4.178 1.00 47.41 195 ASP A N 1
ATOM 1494 C CA . ASP A 1 195 ? -13.958 -7.504 -5.592 1.00 47.41 195 ASP A CA 1
ATOM 1495 C C . ASP A 1 195 ? -14.890 -6.294 -5.765 1.00 47.41 195 ASP A C 1
ATOM 1497 O O . ASP A 1 195 ? -16.117 -6.410 -5.896 1.00 47.41 195 ASP A O 1
ATOM 1501 N N . GLY A 1 196 ? -14.327 -5.113 -5.534 1.00 36.91 196 GLY A N 1
ATOM 1502 C CA . GLY A 1 196 ? -15.049 -3.851 -5.496 1.00 36.91 196 GLY A CA 1
ATOM 1503 C C . GLY A 1 196 ? -15.096 -3.172 -6.864 1.00 36.91 196 GLY A C 1
ATOM 1504 O O . GLY A 1 196 ? -14.321 -3.483 -7.758 1.00 36.91 196 GLY A O 1
ATOM 1505 N N . PRO A 1 197 ? -15.913 -2.117 -7.047 1.00 29.44 197 PRO A N 1
ATOM 1506 C CA . PRO A 1 197 ? -15.927 -1.337 -8.293 1.00 29.44 197 PRO A CA 1
ATOM 1507 C C . PRO A 1 197 ? -14.600 -0.607 -8.595 1.00 29.44 197 PRO A C 1
ATOM 1509 O O . PRO A 1 197 ? -14.507 0.098 -9.598 1.00 29.44 197 PRO A O 1
ATOM 1512 N N . PHE A 1 198 ? -13.601 -0.741 -7.720 1.00 37.59 198 PHE A N 1
ATOM 1513 C CA . PHE A 1 198 ? -12.252 -0.206 -7.869 1.00 37.59 198 PHE A CA 1
ATOM 1514 C C . PHE A 1 198 ? -11.177 -1.307 -7.952 1.00 37.59 198 PHE A C 1
ATOM 1516 O O . PHE A 1 198 ? -10.006 -0.959 -8.084 1.00 37.59 198 PHE A O 1
ATOM 1523 N N . GLY A 1 199 ? -11.559 -2.592 -7.939 1.00 39.00 199 GLY A N 1
ATOM 1524 C CA . GLY A 1 199 ? -10.660 -3.741 -7.763 1.00 39.00 199 GLY A CA 1
ATOM 1525 C C . GLY A 1 199 ? -10.925 -4.401 -6.440 1.00 39.00 199 GLY A C 1
ATOM 1526 O O . GLY A 1 199 ? -10.500 -3.824 -5.419 1.00 39.00 199 GLY A O 1
#

pLDDT: mean 75.89, std 20.03, range [29.44, 98.12]

Foldseek 3Di:
DDDDDDDDDDDDDDDDDCPPPPVPPVPPDPPPPPPAPPPDPALEAEEEEEDCVVQADPVQVAWQLLQGCPHVVNVVPVVCQLQDCCCADCNHPHNHHYDYHYQDPDPALVSCVVSVHQEYEYGAAFDDDPVSHTDLLHHSPDPRRLVRLVVNCVSHLRRYYHDFGNSCVVVQFGHDPPPDGTPDGPDDDPRDDDPDPVD

Sequence (199 aa):
MVPESLSRFLAKDRKPFPFTLLLLLAAAFPGMSQEPCDCQRQEVINLCYLSIENYCDEDLLTFNCEYSLDGGFMAPGLVEKLLNGQNFGQNGLAGCGVQLKKLPLITGVETMESCDCDIVFVGQFPAATEFGTTDLSISHVPDAILESVREWSRLCESNLVIVTQAEANPWGYITENENENPNSPVGEVSISIFDGPFG